Protein 6LQN (pdb70)

B-factor: mean 24.95, std 13.83, range [8.86, 91.84]

Structure (mmCIF, N/CA/C/O backbone):
data_6LQN
#
_entry.id   6LQN
#
_cell.length_a   73.320
_cell.length_b   61.570
_cell.length_c   58.110
_cell.angle_alpha   90.000
_cell.angle_beta   90.000
_cell.angle_gamma   90.000
#
_symmetry.space_group_name_H-M   'P 21 21 2'
#
loop_
_entity.id
_entity.type
_entity.pdbx_description
1 polymer 'Cytoplasmic envelopment protein 1'
2 non-polymer 'SULFATE ION'
3 non-polymer 'NITRATE ION'
4 water water
#
loop_
_atom_site.group_PDB
_atom_site.id
_atom_site.type_symbol
_atom_site.label_atom_id
_atom_site.label_alt_id
_atom_site.label_comp_id
_atom_site.label_asym_id
_atom_site.label_entity_id
_atom_site.label_seq_id
_atom_site.pdbx_PDB_ins_code
_atom_site.Cartn_x
_atom_site.Cartn_y
_atom_site.Cartn_z
_atom_site.occupancy
_atom_site.B_iso_or_equiv
_atom_site.auth_seq_id
_atom_site.auth_comp_id
_atom_site.auth_asym_id
_atom_site.auth_atom_id
_atom_site.pdbx_PDB_model_num
ATOM 1 N N . GLY A 1 1 ? 26.31700 32.72000 1.91800 1.000 59.54707 10 GLY A N 1
ATOM 2 C CA . GLY A 1 1 ? 27.29400 33.59800 2.53400 1.000 52.48329 10 GLY A CA 1
ATOM 3 C C . GLY A 1 1 ? 26.68000 34.84900 3.12800 1.000 45.35759 10 GLY A C 1
ATOM 4 O O . GLY A 1 1 ? 25.47600 35.07700 2.99300 1.000 48.18509 10 GLY A O 1
ATOM 5 N N . PRO A 1 2 ? 27.49800 35.66700 3.79300 1.000 34.94086 11 PRO A N 1
ATOM 6 C CA . PRO A 1 2 ? 26.99400 36.90300 4.40100 1.000 34.98742 11 PRO A CA 1
ATOM 7 C C . PRO A 1 2 ? 26.84000 38.07000 3.43800 1.000 29.58256 11 PRO A C 1
ATOM 8 O O . PRO A 1 2 ? 26.54600 39.17800 3.89400 1.000 33.06536 11 PRO A O 1
ATOM 12 N N . HIS A 1 3 ? 27.05700 37.85600 2.13600 1.000 25.47587 12 HIS A N 1
ATOM 13 C CA . HIS A 1 3 ? 26.83200 38.87100 1.10400 1.000 24.98327 12 HIS A CA 1
ATOM 14 C C . HIS A 1 3 ? 27.73000 40.09200 1.31600 1.000 31.76001 12 HIS A C 1
ATOM 15 O O . HIS A 1 3 ? 27.26600 41.22800 1.44000 1.000 31.61420 12 HIS A O 1
ATOM 38 N N . GLY A 1 5 ? 30.37100 40.94400 -0.79100 1.000 28.25143 14 GLY A N 1
ATOM 39 C CA . GLY A 1 5 ? 31.10300 41.24300 -2.00400 1.000 28.99586 14 GLY A CA 1
ATOM 40 C C . GLY A 1 5 ? 31.97200 40.13200 -2.55400 1.000 32.00434 14 GLY A C 1
ATOM 41 O O . GLY A 1 5 ? 32.74100 40.38200 -3.49400 1.000 31.46632 14 GLY A O 1
ATOM 42 N N . GLY A 1 6 ? 31.90000 38.92600 -1.99200 1.000 31.60868 15 GLY A N 1
ATOM 43 C CA . GLY A 1 6 ? 32.47600 37.74000 -2.60300 1.000 38.85192 15 GLY A CA 1
ATOM 44 C C . GLY A 1 6 ? 33.56100 37.05900 -1.79700 1.000 44.35203 15 GLY A C 1
ATOM 45 O O . GLY A 1 6 ? 33.82200 35.86700 -2.01800 1.000 50.18102 15 GLY A O 1
ATOM 46 N N . SER A 1 7 ? 34.20300 37.76700 -0.86500 1.000 34.97016 16 SER A N 1
ATOM 47 C CA . SER A 1 7 ? 35.33900 37.20700 -0.14300 1.000 37.52602 16 SER A CA 1
ATOM 48 C C . SER A 1 7 ? 34.94000 36.18000 0.90700 1.000 38.05574 16 SER A C 1
ATOM 49 O O . SER A 1 7 ? 35.80400 35.43500 1.37900 1.000 36.64729 16 SER A O 1
ATOM 65 N N . GLN A 1 9 ? 32.19700 33.88300 0.63500 1.000 32.72098 18 GLN A N 1
ATOM 66 C CA . GLN A 1 9 ? 31.11300 33.07600 0.08400 1.000 39.62060 18 GLN A CA 1
ATOM 67 C C . GLN A 1 9 ? 31.01400 31.69100 0.72900 1.000 39.08814 18 GLN A C 1
ATOM 68 O O . GLN A 1 9 ? 29.91400 31.12800 0.78300 1.000 37.61879 18 GLN A O 1
ATOM 74 N N . LYS A 1 10 ? 32.11700 31.11700 1.23700 1.000 41.02588 19 LYS A N 1
ATOM 75 C CA . LYS A 1 10 ? 31.93800 29.83100 1.91500 1.000 42.12490 19 LYS A CA 1
ATOM 76 C C . LYS A 1 10 ? 31.53700 29.96100 3.37800 1.000 38.35740 19 LYS A C 1
ATOM 77 O O . LYS A 1 10 ? 31.35500 28.93000 4.03400 1.000 39.83879 19 LYS A O 1
ATOM 83 N N . VAL A 1 11 ? 31.44300 31.16200 3.93500 1.000 30.22520 20 VAL A N 1
ATOM 84 C CA . VAL A 1 11 ? 31.02600 31.27600 5.33000 1.000 27.85062 20 VAL A CA 1
ATOM 85 C C . VAL A 1 11 ? 29.50500 31.27600 5.38500 1.000 28.52643 20 VAL A C 1
ATOM 86 O O . VAL A 1 11 ? 28.85300 32.16400 4.82800 1.000 28.55460 20 VAL A O 1
ATOM 90 N N . SER A 1 12 ? 28.93400 30.28500 6.06100 1.000 30.62875 21 SER A N 1
ATOM 91 C CA . SER A 1 12 ? 27.48900 30.10600 6.07600 1.000 27.80611 21 SER A CA 1
ATOM 92 C C . SER A 1 12 ? 26.89300 30.64000 7.37200 1.000 27.73878 21 SER A C 1
ATOM 93 O O . SER A 1 12 ? 27.33500 30.27000 8.47000 1.000 24.91735 21 SER A O 1
ATOM 96 N N . LEU A 1 13 ? 25.90000 31.52400 7.22700 1.000 24.07480 22 LEU A N 1
ATOM 97 C CA . LEU A 1 13 ? 25.07500 32.02200 8.32100 1.000 25.53994 22 LEU A CA 1
ATOM 98 C C . LEU A 1 13 ? 23.66900 31.43200 8.27500 1.000 21.96246 22 LEU A C 1
ATOM 99 O O . LEU A 1 13 ? 22.73500 32.00700 8.84900 1.000 25.23399 22 LEU A O 1
ATOM 104 N N . ARG A 1 14 ? 23.49900 30.31200 7.57700 1.000 23.29196 23 ARG A N 1
ATOM 105 C CA . ARG A 1 14 ? 22.19100 29.68000 7.47800 1.000 23.52840 23 ARG A CA 1
ATOM 106 C C . ARG A 1 14 ? 21.72100 29.23800 8.85700 1.000 19.36347 23 ARG A C 1
ATOM 107 O O . ARG A 1 14 ? 22.51000 28.73400 9.66000 1.000 20.39586 23 ARG A O 1
ATOM 115 N N . VAL A 1 15 ? 20.42100 29.41100 9.12500 1.000 17.86386 24 VAL A N 1
ATOM 116 C CA . VAL A 1 15 ? 19.82600 29.05900 10.41300 1.000 18.16974 24 VAL A CA 1
ATOM 117 C C . VAL A 1 15 ? 19.12100 27.71600 10.29800 1.000 16.70057 24 VAL A C 1
ATOM 118 O O . VAL A 1 15 ? 18.27100 27.52400 9.41800 1.000 20.52597 24 VAL A O 1
ATOM 122 N N . THR A 1 16 ? 19.44300 26.80600 11.21700 1.000 12.70427 25 THR A N 1
ATOM 123 C CA . THR A 1 16 ? 18.89900 25.45400 11.26100 1.000 15.42553 25 THR A CA 1
ATOM 124 C C . THR A 1 16 ? 18.34700 25.16800 12.65300 1.000 15.62608 25 THR A C 1
ATOM 125 O O . THR A 1 16 ? 18.99100 25.49800 13.65300 1.000 14.61582 25 THR A O 1
ATOM 129 N N . PRO A 1 17 ? 17.16800 24.56200 12.75700 1.000 14.03168 26 PRO A N 1
ATOM 130 C CA . PRO A 1 17 ? 16.69300 24.11500 14.07400 1.000 15.37186 26 PRO A CA 1
ATOM 131 C C . PRO A 1 17 ? 17.51100 22.92500 14.54800 1.000 13.76622 26 PRO A C 1
ATOM 132 O O . PRO A 1 17 ? 17.79700 22.00500 13.77700 1.000 17.96833 26 PRO A O 1
ATOM 136 N N . ARG A 1 18 ? 17.89700 22.94400 15.82300 1.000 11.52889 27 ARG A N 1
ATOM 137 C CA . ARG A 1 18 ? 18.76100 21.89700 16.35800 1.000 10.91787 27 ARG A CA 1
ATOM 138 C C . ARG A 1 18 ? 18.29600 21.45900 17.74300 1.000 12.70709 27 ARG A C 1
ATOM 139 O O . ARG A 1 18 ? 17.57600 22.18300 18.44100 1.000 12.38640 27 ARG A O 1
ATOM 147 N N . LEU A 1 19 ? 18.75200 20.26400 18.13300 1.000 12.48114 28 LEU A N 1
ATOM 148 C CA . LEU A 1 19 ? 18.59700 19.72500 19.49100 1.000 13.15869 28 LEU A CA 1
ATOM 149 C C . LEU A 1 19 ? 17.11900 19.56500 19.83900 1.000 17.28196 28 LEU A C 1
ATOM 150 O O . LEU A 1 19 ? 16.66000 19.97200 20.90700 1.000 16.05829 28 LEU A O 1
ATOM 155 N N . VAL A 1 20 ? 16.37200 18.96600 18.91500 1.000 11.06328 29 VAL A N 1
ATOM 156 C CA . VAL A 1 20 ? 14.91700 18.91500 19.01300 1.000 10.37158 29 VAL A CA 1
ATOM 157 C C . VAL A 1 20 ? 14.50300 17.72500 19.86400 1.000 8.86360 29 VAL A C 1
ATOM 158 O O . VAL A 1 20 ? 14.85000 16.58100 19.55900 1.000 11.89913 29 VAL A O 1
ATOM 162 N N . LEU A 1 21 ? 13.73900 17.99800 20.92200 1.000 11.29590 30 LEU A N 1
ATOM 163 C CA . LEU A 1 21 ? 13.27600 16.97900 21.85400 1.000 10.96183 30 LEU A CA 1
ATOM 164 C C . LEU A 1 21 ? 11.82600 17.27100 22.22400 1.000 9.79134 30 LEU A C 1
ATOM 165 O O . LEU A 1 21 ? 11.40400 18.43200 22.24300 1.000 11.90693 30 LEU A O 1
ATOM 170 N N . GLU A 1 22 ? 11.08100 16.21600 22.55500 1.000 11.87477 31 GLU A N 1
ATOM 171 C CA . GLU A 1 22 ? 9.72700 16.36900 23.09500 1.000 9.52226 31 GLU A CA 1
ATOM 172 C C . GLU A 1 22 ? 9.79400 16.62800 24.59400 1.000 12.93807 31 GLU A C 1
ATOM 173 O O . GLU A 1 22 ? 10.57700 15.99700 25.30200 1.000 13.14162 31 GLU A O 1
ATOM 179 N N . VAL A 1 23 ? 8.96000 17.53800 25.08700 1.000 10.32876 32 VAL A N 1
ATOM 180 C CA . VAL A 1 23 ? 8.95300 17.88800 26.50500 1.000 9.57436 32 VAL A CA 1
ATOM 181 C C . VAL A 1 23 ? 7.61000 17.49000 27.10300 1.000 12.55992 32 VAL A C 1
ATOM 182 O O . VAL A 1 23 ? 6.55600 17.86800 26.57700 1.000 13.02358 32 VAL A O 1
ATOM 186 N N . ASN A 1 24 ? 7.65100 16.73700 28.20300 1.000 11.72478 33 ASN A N 1
ATOM 187 C CA . ASN A 1 24 ? 6.44800 16.33300 28.91800 1.000 12.23908 33 ASN A CA 1
ATOM 188 C C . ASN A 1 24 ? 6.59700 16.64700 30.39800 1.000 17.85646 33 ASN A C 1
ATOM 189 O O . ASN A 1 24 ? 7.68800 16.53300 30.96100 1.000 17.86226 33 ASN A O 1
ATOM 194 N N . ARG A 1 25 ? 5.49000 17.01700 31.03900 1.000 12.97252 34 ARG A N 1
ATOM 195 C CA . ARG A 1 25 ? 5.53500 17.31000 32.46500 1.000 12.66540 34 ARG A CA 1
ATOM 196 C C . ARG A 1 25 ? 4.32700 16.71900 33.16500 1.000 13.64169 34 ARG A C 1
ATOM 197 O O . ARG A 1 25 ? 3.21500 16.72100 32.63100 1.000 15.56500 34 ARG A O 1
ATOM 205 N N . HIS A 1 26 ? 4.55800 16.25200 34.38000 1.000 16.13605 35 HIS A N 1
ATOM 206 C CA . HIS A 1 26 ? 3.45400 15.95700 35.27900 1.000 15.01470 35 HIS A CA 1
ATOM 207 C C . HIS A 1 26 ? 3.99500 16.01800 36.69400 1.000 15.63870 35 HIS A C 1
ATOM 208 O O . HIS A 1 26 ? 5.19100 15.84300 36.91700 1.000 18.34609 35 HIS A O 1
ATOM 215 N N . ASN A 1 27 ? 3.10300 16.25800 37.65500 1.000 14.88660 36 ASN A N 1
ATOM 216 C CA . ASN A 1 27 ? 3.52700 16.46200 39.05100 1.000 15.80950 36 ASN A CA 1
ATOM 217 C C . ASN A 1 27 ? 4.64800 17.50100 39.03800 1.000 19.47494 36 ASN A C 1
ATOM 218 O O . ASN A 1 27 ? 4.48700 18.56800 38.42900 1.000 20.63941 36 ASN A O 1
ATOM 223 N N . ALA A 1 28 ? 5.79000 17.23000 39.66000 1.000 15.30654 37 ALA A N 1
ATOM 224 C CA . ALA A 1 28 ? 6.92700 18.13600 39.66700 1.000 16.51966 37 ALA A CA 1
ATOM 225 C C . ALA A 1 28 ? 8.07200 17.61700 38.80100 1.000 17.61106 37 ALA A C 1
ATOM 226 O O . ALA A 1 28 ? 9.22800 17.98700 39.00000 1.000 19.09963 37 ALA A O 1
ATOM 228 N N . ILE A 1 29 ? 7.76600 16.77500 37.81700 1.000 15.08328 38 ILE A N 1
ATOM 229 C CA A ILE A 1 29 ? 8.75600 16.13000 36.95800 0.620 14.42976 38 ILE A CA 1
ATOM 230 C CA B ILE A 1 29 ? 8.82100 16.22100 36.98900 0.380 15.12635 38 ILE A CA 1
ATOM 231 C C . ILE A 1 29 ? 8.62100 16.68900 35.55500 1.000 15.66094 38 ILE A C 1
ATOM 232 O O . ILE A 1 29 ? 7.50300 16.92400 35.08300 1.000 15.77300 38 ILE A O 1
ATOM 241 N N . CYS A 1 30 ? 9.74900 16.89700 34.89200 1.000 13.54267 39 CYS A N 1
ATOM 242 C CA . CYS A 1 30 ? 9.79200 17.34800 33.51600 1.000 12.32062 39 CYS A CA 1
ATOM 243 C C . CYS A 1 30 ? 10.81300 16.48500 32.80500 1.000 16.27731 39 CYS A C 1
ATOM 244 O O . CYS A 1 30 ? 11.91900 16.28400 33.31700 1.000 15.71209 39 CYS A O 1
ATOM 247 N N . VAL A 1 31 ? 10.46100 15.96000 31.63700 1.000 13.34850 40 VAL A N 1
ATOM 248 C CA A VAL A 1 31 ? 11.35400 15.07300 30.90300 0.570 14.84725 40 VAL A CA 1
ATOM 249 C CA B VAL A 1 31 ? 11.36300 15.08400 30.90600 0.430 15.00468 40 VAL A CA 1
ATOM 250 C C . VAL A 1 31 ? 11.42900 15.54000 29.45700 1.000 13.86073 40 VAL A C 1
ATOM 251 O O . VAL A 1 31 ? 10.40000 15.85500 28.84700 1.000 14.30972 40 VAL A O 1
ATOM 258 N N . ALA A 1 32 ? 12.64500 15.61200 28.92100 1.000 12.28611 41 ALA A N 1
ATOM 259 C CA . ALA A 1 32 ? 12.87700 15.90400 27.51300 1.000 12.78846 41 ALA A CA 1
ATOM 260 C C . ALA A 1 32 ? 13.40100 14.63100 26.86400 1.000 14.58538 41 ALA A C 1
ATOM 261 O O . ALA A 1 32 ? 14.37300 14.04600 27.35000 1.000 14.72494 41 ALA A O 1
ATOM 263 N N . THR A 1 33 ? 12.74800 14.19300 25.78400 1.000 11.63764 42 THR A N 1
ATOM 264 C CA . THR A 1 33 ? 13.03400 12.89200 25.19000 1.000 12.29293 42 THR A CA 1
ATOM 265 C C . THR A 1 33 ? 13.10500 13.00900 23.67900 1.000 13.29704 42 THR A C 1
ATOM 266 O O . THR A 1 33 ? 12.34300 13.75000 23.06200 1.000 13.77154 42 THR A O 1
ATOM 270 N N . ASN A 1 34 ? 13.98400 12.21600 23.07800 1.000 12.64439 43 ASN A N 1
ATOM 271 C CA . ASN A 1 34 ? 13.95700 12.11300 21.62800 1.000 12.45428 43 ASN A CA 1
ATOM 272 C C . ASN A 1 34 ? 12.70600 11.37000 21.17200 1.000 13.39939 43 ASN A C 1
ATOM 273 O O . ASN A 1 34 ? 12.14100 10.54900 21.90000 1.000 16.11636 43 ASN A O 1
ATOM 278 N N . VAL A 1 35 ? 12.28900 11.65600 19.94600 1.000 11.83475 44 VAL A N 1
ATOM 279 C CA . VAL A 1 35 ? 11.18100 10.90700 19.33200 1.000 14.04531 44 VAL A CA 1
ATOM 280 C C . VAL A 1 35 ? 11.66100 9.49900 18.99000 1.000 17.94814 44 VAL A C 1
ATOM 281 O O . VAL A 1 35 ? 12.80800 9.34300 18.53700 1.000 19.06528 44 VAL A O 1
ATOM 285 N N . PRO A 1 36 ? 10.83600 8.46100 19.19300 1.000 19.89042 45 PRO A N 1
ATOM 286 C CA . PRO A 1 36 ? 11.25400 7.07400 18.91800 1.000 22.49941 45 PRO A CA 1
ATOM 287 C C . PRO A 1 36 ? 11.57100 6.82200 17.45000 1.000 23.32352 45 PRO A C 1
ATOM 288 O O . PRO A 1 36 ? 11.26500 7.61500 16.55900 1.000 19.83969 45 PRO A O 1
ATOM 292 N N . GLU A 1 37 ? 12.18600 5.66500 17.20200 1.000 18.39937 46 GLU A N 1
ATOM 293 C CA . GLU A 1 37 ? 12.58400 5.25300 15.85100 1.000 21.69437 46 GLU A CA 1
ATOM 294 C C . GLU A 1 37 ? 11.40600 4.61000 15.13100 1.000 22.87632 46 GLU A C 1
ATOM 295 O O . GLU A 1 37 ? 11.23100 3.39100 15.15500 1.000 24.77804 46 GLU A O 1
ATOM 301 N N . PHE A 1 38 ? 10.61300 5.43100 14.44100 1.000 19.11025 47 PHE A N 1
ATOM 302 C CA . PHE A 1 38 ? 9.45200 4.94100 13.69700 1.000 19.37709 47 PHE A CA 1
ATOM 303 C C . PHE A 1 38 ? 9.85500 4.49800 12.28900 1.000 21.71808 47 PHE A C 1
ATOM 304 O O . PHE A 1 38 ? 9.41100 5.03300 11.28000 1.000 21.00901 47 PHE A O 1
ATOM 312 N N . TYR A 1 39 ? 10.72300 3.49500 12.23900 1.000 20.35624 48 TYR A N 1
ATOM 313 C CA . TYR A 1 39 ? 11.15300 2.92700 10.96900 1.000 24.33896 48 TYR A CA 1
ATOM 314 C C . TYR A 1 39 ? 11.74400 1.55400 11.23900 1.000 28.61065 48 TYR A C 1
ATOM 315 O O . TYR A 1 39 ? 12.14500 1.24600 12.36300 1.000 29.55466 48 TYR A O 1
ATOM 324 N N . ASN A 1 40 ? 11.78200 0.72700 10.19600 1.000 32.27900 49 ASN A N 1
ATOM 325 C CA . ASN A 1 40 ? 12.26300 -0.63700 10.32200 1.000 37.02807 49 ASN A CA 1
ATOM 326 C C . ASN A 1 40 ? 13.74400 -0.70800 9.95400 1.000 38.64944 49 ASN A C 1
ATOM 327 O O . ASN A 1 40 ? 14.40700 0.31400 9.75300 1.000 37.03560 49 ASN A O 1
ATOM 332 N N . ALA A 1 41 ? 14.26700 -1.93300 9.84600 1.000 40.12208 50 ALA A N 1
ATOM 333 C CA . ALA A 1 41 ? 15.69300 -2.11000 9.58100 1.000 44.32688 50 ALA A CA 1
ATOM 334 C C . ALA A 1 41 ? 16.09300 -1.55000 8.22000 1.000 45.23705 50 ALA A C 1
ATOM 335 O O . ALA A 1 41 ? 17.20500 -1.03300 8.06500 1.000 43.53763 50 ALA A O 1
ATOM 337 N N . ARG A 1 42 ? 15.20600 -1.63600 7.22800 1.000 43.59916 51 ARG A N 1
ATOM 338 C CA . ARG A 1 42 ? 15.49600 -1.12400 5.89500 1.000 47.83003 51 ARG A CA 1
ATOM 339 C C . ARG A 1 42 ? 15.37900 0.39000 5.79600 1.000 44.25387 51 ARG A C 1
ATOM 340 O O . ARG A 1 42 ? 15.70900 0.95600 4.74800 1.000 48.80646 51 ARG A O 1
ATOM 348 N N . GLY A 1 43 ? 14.91500 1.06100 6.84200 1.000 36.37779 52 GLY A N 1
ATOM 349 C CA . GLY A 1 43 ? 14.69100 2.48200 6.73700 1.000 36.03445 52 GLY A CA 1
ATOM 350 C C . GLY A 1 43 ? 13.34700 2.86900 6.17200 1.000 33.19686 52 GLY A C 1
ATOM 351 O O . GLY A 1 43 ? 13.11700 4.06000 5.92900 1.000 38.98445 52 GLY A O 1
ATOM 352 N N . ASP A 1 44 ? 12.45300 1.90800 5.94900 1.000 29.78359 53 ASP A N 1
ATOM 353 C CA . ASP A 1 44 ? 11.08300 2.24700 5.59900 1.000 27.32890 53 ASP A CA 1
ATOM 354 C C . ASP A 1 44 ? 10.42500 2.96100 6.77300 1.000 26.74220 53 ASP A C 1
ATOM 355 O O . ASP A 1 44 ? 10.41700 2.44900 7.89500 1.000 24.71890 53 ASP A O 1
ATOM 360 N N . LEU A 1 45 ? 9.86100 4.13300 6.50500 1.000 24.63894 54 LEU A N 1
ATOM 361 C CA . LEU A 1 45 ? 9.27600 4.96900 7.54200 1.000 24.66573 54 LEU A CA 1
ATOM 362 C C . LEU A 1 45 ? 7.88600 4.46600 7.92500 1.000 21.54787 54 LEU A C 1
ATOM 363 O O . LEU A 1 45 ? 7.04000 4.23800 7.05900 1.000 21.91078 54 LEU A O 1
ATOM 368 N N . ASN A 1 46 ? 7.64400 4.31100 9.22000 1.000 19.47258 55 ASN A N 1
ATOM 369 C CA . ASN A 1 46 ? 6.32900 3.84500 9.71600 1.000 20.86593 55 ASN A CA 1
ATOM 370 C C . ASN A 1 46 ? 5.45500 5.07400 9.91700 1.000 20.88045 55 ASN A C 1
ATOM 371 O O . ASN A 1 46 ? 5.30500 5.49400 11.02300 1.000 18.28106 55 ASN A O 1
ATOM 376 N N . ILE A 1 47 ? 4.87900 5.57100 8.83400 1.000 22.77865 56 ILE A N 1
ATOM 377 C CA . ILE A 1 47 ? 4.04600 6.79900 8.86600 1.000 24.54031 56 ILE A CA 1
ATOM 378 C C . ILE A 1 47 ? 2.83200 6.60600 9.76900 1.000 21.16385 56 ILE A C 1
ATOM 379 O O . ILE A 1 47 ? 2.44900 7.53400 10.43900 1.000 20.71017 56 ILE A O 1
ATOM 384 N N . ARG A 1 48 ? 2.24500 5.42000 9.75500 1.000 21.72598 57 ARG A N 1
ATOM 385 C CA . ARG A 1 48 ? 1.06000 5.19800 10.60600 1.000 20.00026 57 ARG A CA 1
ATOM 386 C C . ARG A 1 48 ? 1.41200 5.39300 12.08200 1.000 21.06162 57 ARG A C 1
ATOM 387 O O . ARG A 1 48 ? 0.68800 6.07000 12.73400 1.000 20.96622 57 ARG A O 1
ATOM 395 N N . ASP A 1 49 ? 2.46900 4.75200 12.55800 1.000 19.69257 58 ASP A N 1
ATOM 396 C CA . ASP A 1 49 ? 2.78500 4.89300 13.97700 1.000 18.37807 58 ASP A CA 1
ATOM 397 C C . ASP A 1 49 ? 3.33000 6.28200 14.30400 1.000 19.05113 58 ASP A C 1
ATOM 398 O O . ASP A 1 49 ? 3.07100 6.80700 15.39100 1.000 18.72639 58 ASP A O 1
ATOM 403 N N . LEU A 1 50 ? 4.10600 6.88400 13.39600 1.000 16.79530 59 LEU A N 1
ATOM 404 C CA . LEU A 1 50 ? 4.55300 8.26100 13.60500 1.000 16.82197 59 LEU A CA 1
ATOM 405 C C . LEU A 1 50 ? 3.36200 9.20900 13.73800 1.000 14.46171 59 LEU A C 1
ATOM 406 O O . LEU A 1 50 ? 3.31600 10.04900 14.64100 1.000 14.49628 59 LEU A O 1
ATOM 411 N N . ARG A 1 51 ? 2.40700 9.11200 12.81400 1.000 15.54097 60 ARG A N 1
ATOM 412 C CA . ARG A 1 51 ? 1.25500 10.00500 12.85700 1.000 18.12621 60 ARG A CA 1
ATOM 413 C C . ARG A 1 51 ? 0.45800 9.79900 14.13500 1.000 18.74814 60 ARG A C 1
ATOM 414 O O . ARG A 1 51 ? 0.02400 10.76400 14.77100 1.000 19.10615 60 ARG A O 1
ATOM 422 N N . ALA A 1 52 ? 0.25200 8.54100 14.52100 1.000 18.58078 61 ALA A N 1
ATOM 423 C CA . ALA A 1 52 ? -0.47800 8.25700 15.75000 1.000 19.87003 61 ALA A CA 1
ATOM 424 C C . ALA A 1 52 ? 0.23200 8.85500 16.95800 1.000 18.59842 61 ALA A C 1
ATOM 425 O O . ALA A 1 52 ? -0.41100 9.42300 17.84800 1.000 18.56970 61 ALA A O 1
ATOM 427 N N . HIS A 1 53 ? 1.56200 8.76200 16.98600 1.000 14.64007 62 HIS A N 1
ATOM 428 C CA . HIS A 1 53 ? 2.34600 9.32400 18.07800 1.000 15.42228 62 HIS A CA 1
ATOM 429 C C . HIS A 1 53 ? 2.13300 10.82600 18.18700 1.000 15.24117 62 HIS A C 1
ATOM 430 O O . HIS A 1 53 ? 1.88500 11.34900 19.27800 1.000 15.81252 62 HIS A O 1
ATOM 437 N N . VAL A 1 54 ? 2.19400 11.53400 17.05600 1.000 15.67951 63 VAL A N 1
ATOM 438 C CA A VAL A 1 54 ? 2.05800 12.99000 17.06500 0.660 17.51763 63 VAL A CA 1
ATOM 439 C CA B VAL A 1 54 ? 2.07400 12.98400 17.10800 0.340 17.10212 63 VAL A CA 1
ATOM 440 C C . VAL A 1 54 ? 0.64700 13.40200 17.46900 1.000 17.41192 63 VAL A C 1
ATOM 441 O O . VAL A 1 54 ? 0.45300 14.36200 18.22800 1.000 18.99042 63 VAL A O 1
ATOM 448 N N . LYS A 1 55 ? -0.36700 12.69000 16.96200 1.000 18.05822 64 LYS A N 1
ATOM 449 C CA . LYS A 1 55 ? -1.74000 13.00200 17.35800 1.000 17.12664 64 LYS A CA 1
ATOM 450 C C . LYS A 1 55 ? -1.94300 12.76700 18.85100 1.000 18.33672 64 LYS A C 1
ATOM 451 O O . LYS A 1 55 ? -2.63000 13.54700 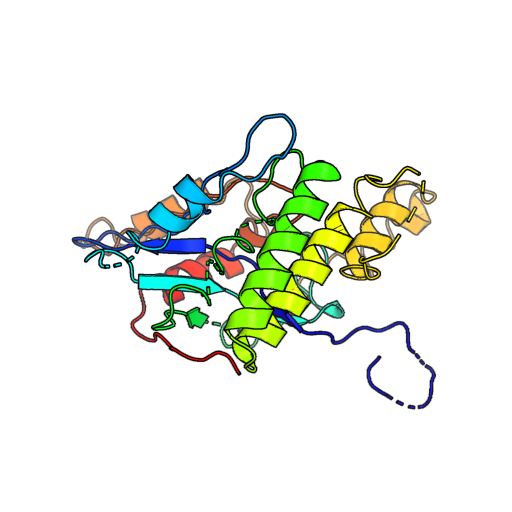19.52000 1.000 20.69278 64 LYS A O 1
ATOM 457 N N . ALA A 1 56 ? -1.33100 11.71400 19.39800 1.000 16.58921 65 ALA A N 1
ATOM 458 C CA . ALA A 1 56 ? -1.40400 11.49100 20.84000 1.000 17.36885 65 ALA A CA 1
ATOM 459 C C . ALA A 1 56 ? -0.74300 12.62400 21.60900 1.000 18.78568 65 ALA A C 1
ATOM 460 O O . ALA A 1 56 ? -1.25500 13.05300 22.65200 1.000 17.48114 65 ALA A O 1
ATOM 462 N N . ARG A 1 57 ? 0.40200 13.12500 21.11600 1.000 15.81950 66 ARG A N 1
ATOM 463 C CA . ARG A 1 57 ? 1.05700 14.23300 21.80100 1.000 18.66441 66 ARG A CA 1
ATOM 464 C C . ARG A 1 57 ? 0.17900 15.47500 21.81400 1.000 19.38546 66 ARG A C 1
ATOM 465 O O . ARG A 1 57 ? 0.07400 16.15100 22.84300 1.000 18.96310 66 ARG A O 1
ATOM 486 N N . ILE A 1 59 ? -2.96700 15.92500 21.90400 1.000 14.40156 68 ILE A N 1
ATOM 487 C CA . ILE A 1 59 ? -4.12000 15.91600 22.80200 1.000 13.80807 68 ILE A CA 1
ATOM 488 C C . ILE A 1 59 ? -3.73600 15.57200 24.23800 1.000 13.90221 68 ILE A C 1
ATOM 489 O O . ILE A 1 59 ? -4.57500 15.72300 25.13900 1.000 16.81327 68 ILE A O 1
ATOM 494 N N . SER A 1 60 ? -2.49800 15.15700 24.48400 1.000 15.05532 69 SER A N 1
ATOM 495 C CA A SER A 1 60 ? -2.06400 14.69900 25.80100 0.610 17.37165 69 SER A CA 1
ATOM 496 C CA B SER A 1 60 ? -2.16600 14.68500 25.81800 0.390 17.03311 69 SER A CA 1
ATOM 497 C C . SER A 1 60 ? -2.03300 15.83700 26.81300 1.000 17.21177 69 SER A C 1
ATOM 498 O O . SER A 1 60 ? -1.62100 16.95700 26.48800 1.000 16.89767 69 SER A O 1
ATOM 503 N N . SER A 1 61 ? -2.39900 15.53500 28.05400 1.000 13.48073 70 SER A N 1
ATOM 504 C CA . SER A 1 61 ? -2.31900 16.51900 29.12200 1.000 13.54017 70 SER A CA 1
ATOM 505 C C . SER A 1 61 ? -0.88600 16.81500 29.54100 1.000 16.37921 70 SER A C 1
ATOM 506 O O . SER A 1 61 ? -0.64800 17.85800 30.15000 1.000 22.19469 70 SER A O 1
ATOM 509 N N . GLN A 1 62 ? 0.06500 15.92700 29.23100 1.000 13.65813 71 GLN A N 1
ATOM 510 C CA . GLN A 1 62 ? 1.45000 16.07800 29.67600 1.000 15.34294 71 GLN A CA 1
ATOM 511 C C . GLN A 1 62 ? 2.32200 16.85800 28.71100 1.000 13.71916 71 GLN A C 1
ATOM 512 O O . GLN A 1 62 ? 3.36000 17.38200 29.12800 1.000 13.49348 71 GLN A O 1
ATOM 518 N N . PHE A 1 63 ? 1.94500 16.92300 27.43400 1.000 13.61272 72 PHE A N 1
ATOM 519 C CA . PHE A 1 63 ? 2.84300 17.42000 26.40200 1.000 11.78987 72 PHE A CA 1
ATOM 520 C C . PHE A 1 63 ? 2.95700 18.93900 26.45000 1.000 14.06671 72 PHE A C 1
ATOM 521 O O . PHE A 1 63 ? 1.94800 19.64700 26.50300 1.000 16.26644 72 PHE A O 1
ATOM 529 N N . CYS A 1 64 ? 4.20400 19.43400 26.42000 1.000 12.44433 73 CYS A N 1
ATOM 530 C CA . CYS A 1 64 ? 4.51300 20.84900 26.54500 1.000 14.30070 73 CYS A CA 1
ATOM 531 C C . CYS A 1 64 ? 5.02000 21.47300 25.26000 1.000 16.47569 73 CYS A C 1
ATOM 532 O O . CYS A 1 64 ? 5.07600 22.70700 25.17600 1.000 18.02691 73 CYS A O 1
ATOM 535 N N . GLY A 1 65 ? 5.40300 20.67200 24.28200 1.000 14.95250 74 GLY A N 1
ATOM 536 C CA . GLY A 1 65 ? 5.93400 21.17400 23.03500 1.000 16.97925 74 GLY A CA 1
ATOM 537 C C . GLY A 1 65 ? 7.26300 20.54000 22.72800 1.000 14.59953 74 GLY A C 1
ATOM 538 O O . GLY A 1 65 ? 7.72000 19.62600 23.41700 1.000 13.52064 74 GLY A O 1
ATOM 539 N N . TYR A 1 66 ? 7.87900 21.01800 21.65900 1.000 12.64239 75 TYR A N 1
ATOM 540 C CA . TYR A 1 66 ? 9.22700 20.58500 21.25300 1.000 9.10125 75 TYR A CA 1
ATOM 541 C C . TYR A 1 66 ? 10.21500 21.66400 21.67800 1.000 13.11070 75 TYR A C 1
ATOM 542 O O . TYR A 1 66 ? 9.97700 22.79800 21.42500 1.000 14.64360 75 TYR A O 1
ATO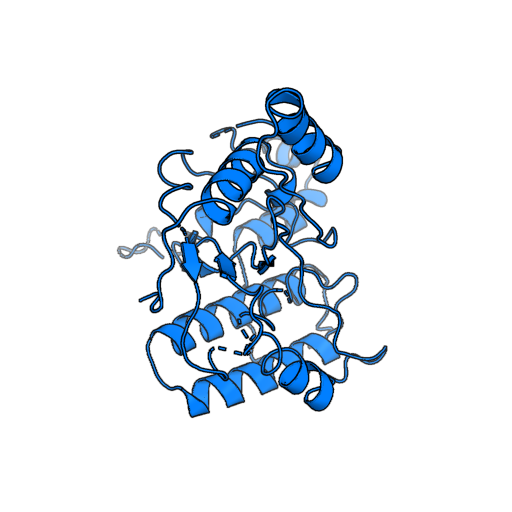M 551 N N . VAL A 1 67 ? 11.26400 21.27000 22.36800 1.000 10.54965 76 VAL A N 1
ATOM 552 C CA . VAL A 1 67 ? 12.30900 22.26000 22.70400 1.000 14.76683 76 VAL A CA 1
ATOM 553 C C . VAL A 1 67 ? 13.26200 22.24600 21.50500 1.000 17.84203 76 VAL A C 1
ATOM 554 O O . VAL A 1 67 ? 13.49300 21.20800 20.96100 1.000 14.50556 76 VAL A O 1
ATOM 558 N N . LEU A 1 68 ? 13.66000 23.41500 21.03200 1.000 14.49476 77 LEU A N 1
ATOM 559 C CA . LEU A 1 68 ? 14.62300 23.45500 19.91000 1.000 16.38382 77 LEU A CA 1
ATOM 560 C C . LEU A 1 68 ? 15.44800 24.74000 19.98200 1.000 15.54450 77 LEU A C 1
ATOM 561 O O . LEU A 1 68 ? 15.04900 25.62200 20.65100 1.000 14.95231 77 LEU A O 1
ATOM 566 N N . VAL A 1 69 ? 16.60900 24.71500 19.33500 1.000 15.06559 78 VAL A N 1
ATOM 567 C CA A VAL A 1 69 ? 17.45800 25.90300 19.28900 0.420 15.42293 78 VAL A CA 1
ATOM 568 C CA B VAL A 1 69 ? 17.44700 25.90500 19.29400 0.580 15.13955 78 VAL A CA 1
ATOM 569 C C . VAL A 1 69 ? 17.78400 26.21600 17.84100 1.000 17.71594 78 VAL A C 1
ATOM 570 O O . VAL A 1 69 ? 18.16500 25.32200 17.08300 1.000 20.32250 78 VAL A O 1
ATOM 577 N N . SER A 1 70 ? 17.64700 27.48000 17.46100 1.000 12.48716 79 SER A N 1
ATOM 578 C CA . SER A 1 70 ? 18.04300 27.93700 16.13300 1.000 12.74202 79 SER A CA 1
ATOM 579 C C . SER A 1 70 ? 19.53400 28.27700 16.15500 1.000 14.89389 79 SER A C 1
ATOM 580 O O . SER A 1 70 ? 19.95000 29.18300 16.88100 1.000 17.37313 79 SER A O 1
ATOM 583 N N . LEU A 1 71 ? 20.33300 27.57000 15.36000 1.000 14.06893 80 LEU A N 1
ATOM 584 C CA . LEU A 1 71 ? 21.77800 27.80000 15.31800 1.000 13.61446 80 LEU A CA 1
ATOM 585 C C . LEU A 1 71 ? 22.22700 28.17600 13.91500 1.000 17.41377 80 LEU A C 1
ATOM 586 O O . LEU A 1 71 ? 21.69400 27.66500 12.92100 1.000 16.09630 80 LEU A O 1
ATOM 591 N N . LEU A 1 72 ? 23.23100 29.03800 13.86300 1.000 14.21311 81 LEU A N 1
ATOM 592 C CA . LEU A 1 72 ? 23.82700 29.37300 12.56300 1.000 16.77616 81 LEU A CA 1
ATOM 593 C C . LEU A 1 72 ? 24.82000 28.26200 12.23300 1.000 15.05282 81 LEU A C 1
ATOM 594 O O . LEU A 1 72 ? 25.44300 27.73100 13.10200 1.000 14.41755 81 LEU A O 1
ATOM 599 N N . ASP A 1 73 ? 25.03800 28.05300 10.95600 1.000 16.17003 82 ASP A N 1
ATOM 600 C CA . ASP A 1 73 ? 25.96000 26.99400 10.50300 1.000 15.19820 82 ASP A CA 1
ATOM 601 C C . ASP A 1 73 ? 27.36600 27.24800 11.07700 1.000 15.72027 82 ASP A C 1
ATOM 602 O O . ASP A 1 73 ? 27.96900 26.31500 11.56200 1.000 18.01677 82 ASP A O 1
ATOM 607 N N . SER A 1 74 ? 27.83200 28.48800 11.08300 1.000 14.82343 83 SER A N 1
ATOM 608 C CA . SER A 1 74 ? 29.18000 28.76700 11.61900 1.000 13.83214 83 SER A CA 1
ATOM 609 C C . SER A 1 74 ? 29.25700 28.60700 13.14400 1.000 13.22919 83 SER A C 1
ATOM 610 O O . SER A 1 74 ? 30.33900 28.57700 13.64000 1.000 15.74669 83 SER A O 1
ATOM 613 N N . GLU A 1 75 ? 28.12800 28.56400 13.83300 1.000 10.73149 84 GLU A N 1
ATOM 614 C CA . GLU A 1 75 ? 28.15900 28.35100 15.27500 1.000 11.77265 84 GLU A CA 1
ATOM 615 C C . GLU A 1 75 ? 28.33800 26.87800 15.63500 1.000 15.01610 84 GLU A C 1
ATOM 616 O O . GLU A 1 75 ? 28.80600 26.56500 16.73700 1.000 14.40381 84 GLU A O 1
ATOM 622 N N . ASP A 1 76 ? 28.00000 25.97300 14.72500 1.000 12.57463 85 ASP A N 1
ATOM 623 C CA . ASP A 1 76 ? 27.82900 24.55500 15.04200 1.000 12.47641 85 ASP A CA 1
ATOM 624 C C . ASP A 1 76 ? 29.09200 23.78200 14.67000 1.000 13.91425 85 ASP A C 1
ATOM 625 O O . ASP A 1 76 ? 29.26300 23.35000 13.52900 1.000 15.14276 85 ASP A O 1
ATOM 630 N N . GLN A 1 77 ? 29.97800 23.58200 15.65700 1.000 11.04803 86 GLN A N 1
ATOM 631 C CA . GLN A 1 77 ? 31.27000 22.92300 15.45400 1.000 10.26669 86 GLN A CA 1
ATOM 632 C C . GLN A 1 77 ? 31.25000 21.44400 15.84900 1.000 13.85935 86 GLN A C 1
ATOM 633 O O . GLN A 1 77 ? 32.25500 20.92500 16.33900 1.000 15.82606 86 GLN A O 1
ATOM 639 N N . VAL A 1 78 ? 30.11200 20.77300 15.62600 1.000 11.59300 87 VAL A N 1
ATOM 640 C CA A VAL A 1 78 ? 29.83100 19.35600 15.86000 0.010 12.29724 87 VAL A CA 1
ATOM 641 C CA B VAL A 1 78 ? 29.90400 19.33800 15.86800 0.990 10.73657 87 VAL A CA 1
ATOM 642 C C . VAL A 1 78 ? 29.78000 19.04400 17.35700 1.000 12.17031 87 VAL A C 1
ATOM 643 O O . VAL A 1 78 ? 28.71600 18.63600 17.83900 1.000 13.55229 87 VAL A O 1
ATOM 650 N N . ASP A 1 79 ? 30.85600 19.25900 18.12200 1.000 12.51207 88 ASP A N 1
ATOM 651 C CA . ASP A 1 79 ? 30.74700 19.02200 19.55900 1.000 13.23955 88 ASP A CA 1
ATOM 652 C C . ASP A 1 79 ? 31.09600 20.24700 20.39500 1.000 10.75312 88 ASP A C 1
ATOM 653 O O . ASP A 1 79 ? 31.13400 20.14400 21.62900 1.000 12.89674 88 ASP A O 1
ATOM 658 N N . HIS A 1 80 ? 31.32100 21.39600 19.76300 1.000 10.24480 89 HIS A N 1
ATOM 659 C CA . HIS A 1 80 ? 31.43600 22.67600 20.44900 1.000 10.72673 89 HIS A CA 1
ATOM 660 C C . HIS A 1 80 ? 30.56400 23.69600 19.74900 1.000 11.26343 89 HIS A C 1
ATOM 661 O O . HIS A 1 80 ? 30.26200 23.54700 18.56800 1.000 12.22281 89 HIS A O 1
ATOM 668 N N . LEU A 1 81 ? 30.13900 24.72300 20.49800 1.000 10.51311 90 LEU A N 1
ATOM 669 C CA . LEU A 1 81 ? 29.29000 25.78500 19.96400 1.000 9.47928 90 LEU A CA 1
ATOM 670 C C . LEU A 1 81 ? 30.00500 27.12600 20.06000 1.000 9.70902 90 LEU A C 1
ATOM 671 O O . LEU A 1 81 ? 30.42200 27.54100 21.14500 1.000 12.03408 90 LEU A O 1
ATOM 676 N N . ASN A 1 82 ? 30.13800 27.80500 18.92700 1.000 9.10004 91 ASN A N 1
ATOM 677 C CA . ASN A 1 82 ? 30.77300 29.11800 18.89200 1.000 10.31407 91 ASN A CA 1
ATOM 678 C C . ASN A 1 82 ? 29.67200 30.16800 19.03800 1.000 11.82793 91 ASN A C 1
ATOM 679 O O . ASN A 1 82 ? 29.23300 30.79800 18.07600 1.000 11.37816 91 ASN A O 1
ATOM 684 N N . ILE A 1 83 ? 29.22900 30.36500 20.28000 1.000 10.14739 92 ILE A N 1
ATOM 685 C CA . ILE A 1 83 ? 28.09700 31.24900 20.55700 1.000 11.16756 92 ILE A CA 1
ATOM 686 C C . ILE A 1 83 ? 28.16200 31.62200 22.03200 1.000 11.83553 92 ILE A C 1
ATOM 687 O O . ILE A 1 83 ? 28.53300 30.79800 22.87100 1.000 10.79689 92 ILE A O 1
ATOM 692 N N . PHE A 1 84 ? 27.82100 32.87400 22.34800 1.000 10.65393 93 PHE A N 1
ATOM 693 C CA . PHE A 1 84 ? 27.83100 33.23000 23.75900 1.000 11.99960 93 PHE A CA 1
ATOM 694 C C . PHE A 1 84 ? 26.60300 32.66800 24.46900 1.000 13.41332 93 PHE A C 1
ATOM 695 O O . PHE A 1 84 ? 25.52200 32.59600 23.88600 1.000 13.03608 93 PHE A O 1
ATOM 703 N N . PRO A 1 85 ? 26.74400 32.30200 25.74700 1.000 11.90639 94 PRO A N 1
ATOM 704 C CA . PRO A 1 85 ? 25.59800 31.75600 26.48900 1.000 11.52452 94 PRO A CA 1
ATOM 705 C C . PRO A 1 85 ? 24.34200 32.61700 26.45200 1.000 13.79481 94 PRO A C 1
ATOM 706 O O . PRO A 1 85 ? 23.23400 32.06300 26.34800 1.000 16.33429 94 PRO A O 1
ATOM 710 N N . HIS A 1 86 ? 24.46400 33.94600 26.54600 1.000 12.81180 95 HIS A N 1
ATOM 711 C CA . HIS A 1 86 ? 23.24200 34.75000 26.57100 1.000 17.83136 95 HIS A CA 1
ATOM 712 C C . HIS A 1 86 ? 22.57400 34.77800 25.20500 1.000 22.30427 95 HIS A C 1
ATOM 713 O O . HIS A 1 86 ? 21.34900 34.93500 25.12000 1.000 23.07178 95 HIS A O 1
ATOM 720 N N . VAL A 1 87 ? 23.35400 34.60200 24.13300 1.000 15.93963 96 VAL A N 1
ATOM 721 C CA . VAL A 1 87 ? 22.77900 34.48500 22.79700 1.000 14.44501 96 VAL A CA 1
ATOM 722 C C . VAL A 1 87 ? 22.10100 33.12900 22.63300 1.000 16.28094 96 VAL A C 1
ATOM 723 O O . VAL A 1 87 ? 20.97300 33.03300 22.13800 1.000 17.27713 96 VAL A O 1
ATOM 727 N N . PHE A 1 88 ? 22.78300 32.05700 23.05700 1.000 13.26807 97 PHE A N 1
ATOM 728 C CA . PHE A 1 88 ? 22.22200 30.71400 22.96500 1.000 12.73895 97 PHE A CA 1
ATOM 729 C C . PHE A 1 88 ? 20.87900 30.61900 23.68000 1.000 14.14954 97 PHE A C 1
ATOM 730 O O . PHE A 1 88 ? 19.92400 30.03700 23.15000 1.000 13.97961 97 PHE A O 1
ATOM 738 N N . SER A 1 89 ? 20.78200 31.19400 24.87700 1.000 14.08859 98 SER A N 1
ATOM 739 C CA A SER A 1 89 ? 19.52500 31.14000 25.62700 0.550 12.82189 98 SER A CA 1
ATOM 740 C CA B SER A 1 89 ? 19.52500 31.12800 25.62000 0.450 13.07589 98 SER A CA 1
ATOM 741 C C . SER A 1 89 ? 18.36700 31.74000 24.83200 1.000 15.87886 98 SER A C 1
ATOM 742 O O . SER A 1 89 ? 17.24900 31.20100 24.84100 1.000 17.97197 98 SER A O 1
ATOM 747 N N . GLU A 1 90 ? 18.60500 32.86600 24.14400 1.000 13.00685 99 GLU A N 1
ATOM 748 C CA . GLU A 1 90 ? 17.53700 33.49900 23.36100 1.000 12.95584 99 GLU A CA 1
ATOM 749 C C . GLU A 1 90 ? 17.14300 32.66900 22.15000 1.000 14.30134 99 GLU A C 1
ATOM 750 O O . GLU A 1 90 ? 16.01300 32.79400 21.64400 1.000 17.57385 99 GLU A O 1
ATOM 756 N N . ARG A 1 91 ? 18.05300 31.83800 21.65800 1.000 12.91208 100 ARG A N 1
ATOM 757 C CA . ARG A 1 91 ? 17.77600 31.02800 20.48100 1.000 12.61990 100 ARG A CA 1
ATOM 758 C C . ARG A 1 91 ? 16.94300 29.79900 20.79900 1.000 13.90056 100 ARG A C 1
ATOM 759 O O . ARG A 1 91 ? 16.41200 29.17400 19.87200 1.000 15.36584 100 ARG A O 1
ATOM 775 N N . ILE A 1 93 ? 13.78300 27.77300 22.12600 1.000 12.34295 102 ILE A N 1
ATOM 776 C CA . ILE A 1 93 ? 12.36200 28.00400 22.34900 1.000 12.37485 102 ILE A CA 1
ATOM 777 C C . ILE A 1 93 ? 11.67400 26.69200 22.67800 1.000 11.77972 102 ILE A C 1
ATOM 778 O O . ILE A 1 93 ? 12.14900 25.61100 22.33700 1.000 13.08769 102 ILE A O 1
ATOM 783 N N . LEU A 1 94 ? 10.53500 26.80800 23.36600 1.000 14.23752 103 LEU A N 1
ATOM 784 C CA . LEU A 1 94 ? 9.61200 25.69700 23.57100 1.000 13.62967 103 LEU A CA 1
ATOM 785 C C . LEU A 1 94 ? 8.43700 25.92200 22.62300 1.000 13.52750 103 LEU A C 1
ATOM 786 O O . LEU A 1 94 ? 7.65500 26.86000 22.80500 1.000 16.54624 103 LEU A O 1
ATOM 791 N N . TYR A 1 95 ? 8.32800 25.06400 21.60700 1.000 13.30152 104 TYR A N 1
ATOM 792 C CA . TYR A 1 95 ? 7.48300 25.28100 20.43800 1.000 14.87276 104 TYR A CA 1
ATOM 793 C C . TYR A 1 95 ? 6.30500 24.31900 20.47200 1.000 14.08382 104 TYR A C 1
ATOM 794 O O . TYR A 1 95 ? 6.49400 23.09900 20.46900 1.000 15.67611 104 TYR A O 1
ATOM 803 N N . LYS A 1 96 ? 5.09000 24.85900 20.47400 1.000 14.56977 105 LYS A N 1
ATOM 804 C CA . LYS A 1 96 ? 3.88700 24.03000 20.48100 1.000 16.57379 105 LYS A CA 1
ATOM 805 C C . LYS A 1 96 ? 2.90800 24.59400 19.46900 1.000 18.82112 105 LYS A C 1
ATOM 806 O O . LYS A 1 96 ? 1.99000 25.35300 19.80800 1.000 20.76188 105 LYS A O 1
ATOM 812 N N . PRO A 1 97 ? 3.08900 24.24900 18.19700 1.000 18.23323 106 PRO A N 1
ATOM 813 C CA . PRO A 1 97 ? 2.16500 24.72300 17.16600 1.000 21.80628 106 PRO A CA 1
ATOM 814 C C . PRO A 1 97 ? 0.85000 23.97200 17.26700 1.000 22.37062 106 PRO A C 1
ATOM 815 O O . PRO A 1 97 ? 0.82200 22.77800 17.56000 1.000 26.64970 106 PRO A O 1
ATOM 819 N N . ASN A 1 98 ? -0.24800 24.67000 17.02300 1.000 30.49564 107 ASN A N 1
ATOM 820 C CA . ASN A 1 98 ? -1.54200 23.99700 17.07000 1.000 34.20649 107 ASN A CA 1
ATOM 821 C C . ASN A 1 98 ? -1.85600 23.40900 15.69400 1.000 32.39472 107 ASN A C 1
ATOM 822 O O . ASN A 1 98 ? -2.84800 23.73200 15.05300 1.000 39.23338 107 ASN A O 1
ATOM 827 N N . ASN A 1 99 ? -0.95800 22.53500 15.24100 1.000 26.70433 108 ASN A N 1
ATOM 828 C CA . ASN A 1 99 ? -1.03600 22.00800 13.88300 1.000 25.97966 108 ASN A CA 1
ATOM 829 C C . ASN A 1 99 ? -0.30000 20.67800 13.83400 1.000 26.04904 108 ASN A C 1
ATOM 830 O O . ASN A 1 99 ? 0.90800 20.63500 14.09100 1.000 22.30263 108 ASN A O 1
ATOM 835 N N . VAL A 1 100 ? -1.02300 19.60700 13.49600 1.000 22.96476 109 VAL A N 1
ATOM 836 C CA . VAL A 1 100 ? -0.45900 18.25800 13.51400 1.000 19.28101 109 VAL A CA 1
ATOM 837 C C . VAL A 1 100 ? 0.69200 18.14100 12.53300 1.000 21.61858 109 VAL A C 1
ATOM 838 O O . VAL A 1 100 ? 1.67000 17.42800 12.78500 1.000 19.57349 109 VAL A O 1
ATOM 842 N N . ASN A 1 101 ? 0.58200 18.80900 11.38400 1.000 21.16070 110 ASN A N 1
ATOM 843 C CA . ASN A 1 101 ? 1.61300 18.68000 10.36200 1.000 21.63905 110 ASN A CA 1
ATOM 844 C C . ASN A 1 101 ? 2.92000 19.31800 10.80200 1.000 19.56902 110 ASN A C 1
ATOM 845 O O . ASN A 1 101 ? 3.99300 18.73800 10.59700 1.000 18.56157 110 ASN A O 1
ATOM 850 N N . LEU A 1 102 ? 2.86300 20.50900 11.40800 1.000 18.62108 111 LEU A N 1
ATOM 851 C CA . LEU A 1 102 ? 4.08700 21.11000 11.93700 1.000 18.93415 111 LEU A CA 1
ATOM 852 C C . LEU A 1 102 ? 4.66300 20.27400 13.07500 1.000 16.23172 111 LEU A C 1
ATOM 853 O O . LEU A 1 102 ? 5.88600 20.12500 13.19700 1.000 15.52437 111 LEU A O 1
ATOM 871 N N . GLU A 1 104 ? 4.43900 17.03400 13.30900 1.000 14.91885 113 GLU A N 1
ATOM 872 C CA . GLU A 1 104 ? 5.10600 15.87800 12.71600 1.000 12.92963 113 GLU A CA 1
ATOM 873 C C . GLU A 1 104 ? 6.46200 16.25900 12.12400 1.000 15.64017 113 GLU A C 1
ATOM 874 O O . GLU A 1 104 ? 7.42000 15.47800 12.19500 1.000 14.38338 113 GLU A O 1
ATOM 888 N N . CYS A 1 106 ? 8.46400 18.54400 13.34400 1.000 13.44889 115 CYS A N 1
ATOM 889 C CA . CYS A 1 106 ? 9.36800 18.61400 14.49700 1.000 15.18064 115 CYS A CA 1
ATOM 890 C C . CYS A 1 106 ? 9.76800 17.22600 14.95700 1.000 12.46793 115 CYS A C 1
ATOM 891 O O . CYS A 1 106 ? 10.94100 16.97400 15.26100 1.000 13.17752 115 CYS A O 1
ATOM 894 N N . ALA A 1 107 ? 8.80000 16.30200 15.00600 1.000 12.29309 116 ALA A N 1
ATOM 895 C CA . ALA A 1 107 ? 9.11600 14.93800 15.41100 1.000 13.77314 116 ALA A CA 1
ATOM 896 C C . ALA A 1 107 ? 10.13900 14.30300 14.48100 1.000 14.28845 116 ALA A C 1
ATOM 897 O O . ALA A 1 107 ? 11.03800 13.58600 14.93600 1.000 15.61456 116 ALA A O 1
ATOM 899 N N . LEU A 1 108 ? 10.01700 14.54900 13.17200 1.000 14.09180 117 LEU A N 1
ATOM 900 C CA . LEU A 1 108 ? 10.99200 14.00700 12.22600 1.000 12.53665 117 LEU A CA 1
ATOM 901 C C . LEU A 1 108 ? 12.37600 14.61500 12.44100 1.000 13.88549 117 LEU A C 1
ATOM 902 O O . LEU A 1 108 ? 13.38500 13.90900 12.34500 1.000 15.06938 117 LEU A O 1
ATOM 907 N N . LEU A 1 109 ? 12.45300 15.92100 12.72600 1.000 12.77311 118 LEU A N 1
ATOM 908 C CA . LEU A 1 109 ? 13.74800 16.52300 13.04300 1.000 13.42456 118 LEU A CA 1
ATOM 909 C C . LEU A 1 109 ? 14.39900 15.82500 14.23100 1.000 15.23400 118 LEU A C 1
ATOM 910 O O . LEU A 1 109 ? 15.60600 15.53800 14.21800 1.000 13.16232 118 LEU A O 1
ATOM 915 N N . SER A 1 110 ? 13.61400 15.55300 15.27900 1.000 11.77212 119 SER A N 1
ATOM 916 C CA . SER A 1 110 ? 14.16300 14.83200 16.42500 1.000 12.35695 119 SER A CA 1
ATOM 917 C C . SER A 1 110 ? 14.63800 13.44800 16.00900 1.000 12.88222 119 SER A C 1
ATOM 918 O O . SER A 1 110 ? 15.71300 12.98900 16.41400 1.000 12.81373 119 SER A O 1
ATOM 934 N N . ILE A 1 112 ? 15.67100 12.49500 13.03500 1.000 12.77148 121 ILE A N 1
ATOM 935 C CA . ILE A 1 112 ? 16.90100 12.64600 12.25400 1.000 13.80603 121 ILE A CA 1
ATOM 936 C C . ILE A 1 112 ? 18.11000 12.77300 13.17500 1.000 15.00414 121 ILE A C 1
ATOM 937 O O . ILE A 1 112 ? 19.12600 12.09200 12.99600 1.000 15.97239 121 ILE A O 1
ATOM 942 N N . GLU A 1 113 ? 18.01800 13.66300 14.16400 1.000 14.00516 122 GLU A N 1
ATOM 943 C CA . GLU A 1 113 ? 19.15300 13.93900 15.03700 1.000 13.33157 122 GLU A CA 1
ATOM 944 C C . GLU A 1 113 ? 19.52300 12.73500 15.87700 1.000 15.79030 122 GLU A C 1
ATOM 945 O O . GLU A 1 113 ? 20.70800 12.53500 16.18100 1.000 15.33980 122 GLU A O 1
ATOM 951 N N . ASN A 1 114 ? 18.53900 11.92200 16.25600 1.000 13.39369 123 ASN A N 1
ATOM 952 C CA . ASN A 1 114 ? 18.77600 10.81900 17.17300 1.000 13.79399 123 ASN A CA 1
ATOM 953 C C . ASN A 1 114 ? 18.93000 9.47000 16.48400 1.000 17.24465 123 ASN A C 1
ATOM 954 O O . ASN A 1 114 ? 19.01200 8.44700 17.16900 1.000 21.41966 123 ASN A O 1
ATOM 959 N N . ALA A 1 115 ? 18.99400 9.43800 15.15400 1.000 14.69710 124 ALA A N 1
ATOM 960 C CA . ALA A 1 115 ? 19.16300 8.17400 14.44400 1.000 17.58723 124 ALA A CA 1
ATOM 961 C C . ALA A 1 115 ? 20.55800 7.62000 14.71300 1.000 24.69803 124 ALA A C 1
ATOM 962 O O . ALA A 1 115 ? 21.55000 8.30400 14.46500 1.000 23.37811 124 ALA A O 1
ATOM 964 N N . LYS A 1 116 ? 20.63500 6.38500 15.21400 1.000 33.71703 125 LYS A N 1
ATOM 965 C CA . LYS A 1 116 ? 21.93600 5.79100 15.52200 1.000 45.29430 125 LYS A CA 1
ATOM 966 C C . LYS A 1 116 ? 22.72300 5.48600 14.25400 1.000 45.53056 125 LYS A C 1
ATOM 967 O O . LYS A 1 116 ? 23.87000 5.92100 14.09400 1.000 49.33029 125 LYS A O 1
ATOM 973 N N . SER A 1 117 ? 22.12900 4.71400 13.35200 1.000 36.32535 126 SER A N 1
ATOM 974 C CA . SER A 1 117 ? 22.80400 4.24800 12.14300 1.000 38.77350 126 SER A CA 1
ATOM 975 C C . SER A 1 117 ? 21.91400 4.57100 10.95300 1.000 34.86309 126 SER A C 1
ATOM 976 O O . SER A 1 117 ? 21.23700 3.69000 10.40500 1.000 36.02458 126 SER A O 1
ATOM 979 N N . PRO A 1 118 ? 21.88900 5.83000 10.52800 1.000 27.84865 127 PRO A N 1
ATOM 980 C CA . PRO A 1 118 ? 21.03000 6.20600 9.40300 1.000 28.87714 127 PRO A CA 1
ATOM 981 C C . PRO A 1 118 ? 21.51900 5.58200 8.10500 1.000 28.71250 127 PRO A C 1
ATOM 982 O O . PRO A 1 118 ? 22.72300 5.46300 7.85900 1.000 28.72760 127 PRO A O 1
ATOM 986 N N . SER A 1 119 ? 20.56600 5.18100 7.27400 1.000 26.59687 128 SER A N 1
ATOM 987 C CA . SER A 1 119 ? 20.84100 4.65000 5.94900 1.000 27.31844 128 SER A CA 1
ATOM 988 C C . SER A 1 119 ? 20.34800 5.63400 4.89700 1.000 26.39330 128 SER A C 1
ATOM 989 O O . SER A 1 119 ? 19.54500 6.52900 5.18500 1.000 25.28918 128 SER A O 1
ATOM 992 N N . ILE A 1 120 ? 20.83600 5.46700 3.66500 1.000 24.04451 129 ILE A N 1
ATOM 993 C CA . ILE A 1 120 ? 20.37800 6.35500 2.60200 1.000 23.69273 129 ILE A CA 1
ATOM 994 C C . ILE A 1 120 ? 18.88300 6.17900 2.37300 1.000 26.75228 129 ILE A C 1
ATOM 995 O O . ILE A 1 120 ? 18.17500 7.15000 2.07600 1.000 22.52541 129 ILE A O 1
ATOM 1000 N N . GLY A 1 121 ? 18.36800 4.96100 2.55900 1.000 26.10372 130 GLY A N 1
ATOM 1001 C CA . GLY A 1 121 ? 16.94000 4.74200 2.38600 1.000 24.58038 130 GLY A CA 1
ATOM 1002 C C . GLY A 1 121 ? 16.11500 5.50300 3.40800 1.000 26.52529 130 GLY A C 1
ATOM 1003 O O . GLY A 1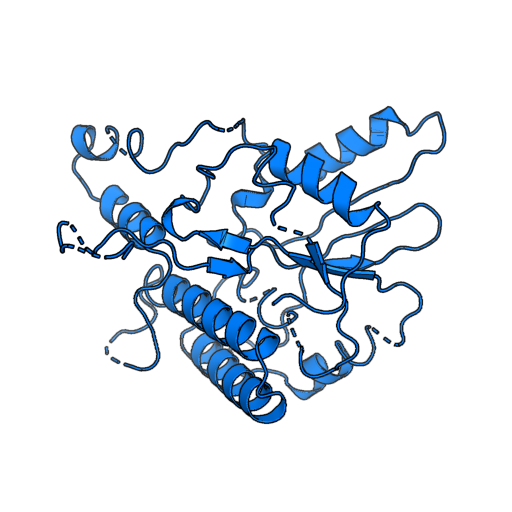 121 ? 15.10500 6.12700 3.06400 1.000 27.24302 130 GLY A O 1
ATOM 1004 N N . LEU A 1 122 ? 16.53700 5.47100 4.67600 1.000 24.12429 131 LEU A N 1
ATOM 1005 C CA . LEU A 1 122 ? 15.84300 6.25300 5.69200 1.000 23.23118 131 LEU A CA 1
ATOM 1006 C C . LEU A 1 122 ? 15.86700 7.73800 5.35100 1.000 21.16863 131 LEU A C 1
ATOM 1007 O O . LEU A 1 122 ? 14.84200 8.42000 5.46100 1.000 22.35177 131 LEU A O 1
ATOM 1012 N N . CYS A 1 123 ? 17.02200 8.25600 4.92000 1.000 20.93825 132 CYS A N 1
ATOM 1013 C CA . CYS A 1 123 ? 17.12500 9.68500 4.63700 1.000 18.61679 132 CYS A CA 1
ATOM 1014 C C . CYS A 1 123 ? 16.19100 10.09400 3.50600 1.000 18.78650 132 CYS A C 1
ATOM 1015 O O . CYS A 1 123 ? 15.53200 11.13900 3.57900 1.000 20.16239 132 CYS A O 1
ATOM 1018 N N . ARG A 1 124 ? 16.10400 9.27600 2.46000 1.000 20.14023 133 ARG A N 1
ATOM 1019 C CA . ARG A 1 124 ? 15.19800 9.58800 1.36000 1.000 20.99435 133 ARG A CA 1
ATOM 1020 C C . ARG A 1 124 ? 13.74100 9.50500 1.79700 1.000 20.69549 133 ARG A C 1
ATOM 1021 O O . ARG A 1 124 ? 12.93100 10.35400 1.41300 1.000 20.36193 133 ARG A O 1
ATOM 1029 N N . GLU A 1 125 ? 13.39200 8.49300 2.60100 1.000 19.94190 134 GLU A N 1
ATOM 1030 C CA . GLU A 1 125 ? 12.02000 8.36200 3.09300 1.000 20.93301 134 GLU A CA 1
ATOM 1031 C C . GLU A 1 125 ? 11.61900 9.57100 3.92800 1.000 17.55493 134 GLU A C 1
ATOM 1032 O O . GLU A 1 125 ? 10.52600 10.13200 3.75500 1.000 19.86592 134 GLU A O 1
ATOM 1038 N N . VAL A 1 126 ? 12.48900 9.96500 4.86300 1.000 16.59454 135 VAL A N 1
ATOM 1039 C CA . VAL A 1 126 ? 12.19800 11.10000 5.72900 1.000 19.19295 135 VAL A CA 1
ATOM 1040 C C . VAL A 1 126 ? 12.04400 12.36700 4.89900 1.000 20.42438 135 VAL A C 1
ATOM 1041 O O . VAL A 1 126 ? 11.10400 13.14400 5.09900 1.000 18.87862 135 VAL A O 1
ATOM 1045 N N . LEU A 1 127 ? 12.94900 12.58200 3.93600 1.000 18.83902 136 LEU A N 1
ATOM 1046 C CA . LEU A 1 127 ? 12.84400 13.75700 3.08100 1.000 20.51968 136 LEU A CA 1
ATOM 1047 C C . LEU A 1 127 ? 11.52400 13.76900 2.31800 1.000 21.15856 136 LEU A C 1
ATOM 1048 O O . LEU A 1 127 ? 10.87800 14.81600 2.19600 1.000 20.93867 136 LEU A O 1
ATOM 1053 N N . GLY A 1 128 ? 11.10600 12.61500 1.79400 1.000 19.97363 137 GLY A N 1
ATOM 1054 C CA . GLY A 1 128 ? 9.83400 12.55100 1.08800 1.000 19.83579 137 GLY A CA 1
ATOM 1055 C C . GLY A 1 128 ? 8.65300 12.90900 1.97100 1.000 19.61232 137 GLY A C 1
ATOM 1056 O O . GLY A 1 128 ? 7.72200 13.58700 1.52900 1.000 19.66112 137 GLY A O 1
ATOM 1057 N N . ARG A 1 129 ? 8.66700 12.44900 3.22600 1.000 17.93457 138 ARG A N 1
ATOM 1058 C CA . ARG A 1 129 ? 7.57800 12.78100 4.14900 1.000 17.92837 138 ARG A CA 1
ATOM 1059 C C . ARG A 1 129 ? 7.57500 14.26900 4.48500 1.000 17.32469 138 ARG A C 1
ATOM 1060 O O . ARG A 1 129 ? 6.50900 14.90000 4.52600 1.000 20.05891 138 ARG A O 1
ATOM 1068 N N . LEU A 1 130 ? 8.76200 14.84200 4.72100 1.000 17.67845 139 LEU A N 1
ATOM 1069 C CA . LEU A 1 130 ? 8.86400 16.27200 5.00300 1.000 17.71208 139 LEU A CA 1
ATOM 1070 C C . LEU A 1 130 ? 8.40300 17.10400 3.81400 1.000 19.87077 139 LEU A C 1
ATOM 1071 O O . LEU A 1 130 ? 7.74600 18.13500 3.98900 1.000 19.22618 139 LEU A O 1
ATOM 1076 N N . THR A 1 131 ? 8.75000 16.68400 2.59300 1.000 21.85743 140 THR A N 1
ATOM 1077 C CA . THR A 1 131 ? 8.26100 17.39300 1.41400 1.000 21.53580 140 THR A CA 1
ATOM 1078 C C . THR A 1 131 ? 6.73700 17.39600 1.37400 1.000 23.35797 140 THR A C 1
ATOM 1079 O O . THR A 1 131 ? 6.11100 18.42700 1.08900 1.000 23.30760 140 THR A O 1
ATOM 1083 N N . LEU A 1 132 ? 6.12000 16.25400 1.67900 1.000 19.30374 141 LEU A N 1
ATOM 1084 C CA . LEU A 1 132 ? 4.66400 16.19200 1.69600 1.000 20.58875 141 LEU A CA 1
ATOM 1085 C C . LEU A 1 132 ? 4.08700 17.08900 2.78500 1.000 18.47435 141 LEU A C 1
ATOM 1086 O O . LEU A 1 132 ? 3.13900 17.84700 2.53800 1.000 22.34879 141 LEU A O 1
ATOM 1091 N N . LEU A 1 133 ? 4.66300 17.03600 3.98700 1.000 19.24951 142 LEU A N 1
ATOM 1092 C CA . LEU A 1 133 ? 4.14900 17.85200 5.08100 1.000 18.16897 142 LEU A CA 1
ATOM 1093 C C . LEU A 1 133 ? 4.28800 19.33800 4.77000 1.000 18.62274 142 LEU A C 1
ATOM 1094 O O . LEU A 1 133 ? 3.36500 20.11500 5.01000 1.000 21.17757 142 LEU A O 1
ATOM 1099 N N . HIS A 1 134 ? 5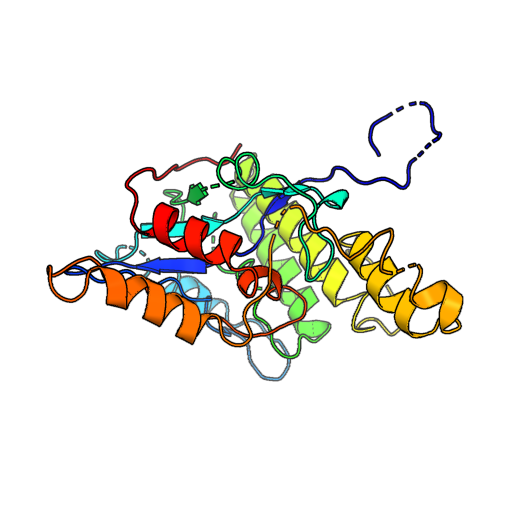.44100 19.75200 4.24000 1.000 19.94814 143 HIS A N 1
ATOM 1100 C CA . HIS A 1 134 ? 5.61900 21.14800 3.85800 1.000 20.99834 143 HIS A CA 1
ATOM 1101 C C . HIS A 1 134 ? 4.60500 21.56200 2.79000 1.000 25.43718 143 HIS A C 1
ATOM 1102 O O . HIS A 1 134 ? 4.08200 22.68200 2.82200 1.000 26.59085 143 HIS A O 1
ATOM 1109 N N . SER A 1 135 ? 4.29700 20.66500 1.84700 1.000 24.21568 144 SER A N 1
ATOM 1110 C CA . SER A 1 135 ? 3.32100 20.99100 0.80700 1.000 28.51127 144 SER A CA 1
ATOM 1111 C C . SER A 1 135 ? 1.92300 21.18900 1.38000 1.000 27.14799 144 SER A C 1
ATOM 1112 O O . SER A 1 135 ? 1.10300 21.90000 0.78500 1.000 33.35580 144 SER A O 1
ATOM 1115 N N . LYS A 1 136 ? 1.62700 20.57900 2.52800 1.000 26.46925 145 LYS A N 1
ATOM 1116 C CA . LYS A 1 136 ? 0.32900 20.73000 3.17000 1.000 25.72828 145 LYS A CA 1
ATOM 1117 C C . LYS A 1 136 ? 0.24500 21.93500 4.09900 1.000 29.63960 145 LYS A C 1
ATOM 1118 O O . LYS A 1 136 ? -0.86500 22.39100 4.39300 1.000 36.82916 145 LYS A O 1
ATOM 1124 N N . CYS A 1 137 ? 1.37500 22.44400 4.58900 1.000 29.19989 146 CYS A N 1
ATOM 1125 C CA . CYS A 1 137 ? 1.39900 23.63800 5.43000 1.000 29.70046 146 CYS A CA 1
ATOM 1126 C C . CYS A 1 137 ? 1.64500 24.90600 4.62800 1.000 31.11223 146 CYS A C 1
ATOM 1127 O O . CYS A 1 137 ? 0.89200 25.87700 4.75100 1.000 34.85696 146 CYS A O 1
ATOM 1130 N N . ASN A 1 138 ? 2.70600 24.91100 3.82400 1.000 30.56522 147 ASN A N 1
ATOM 1131 C CA . ASN A 1 138 ? 3.05900 26.03500 2.96700 1.000 36.64497 147 ASN A CA 1
ATOM 1132 C C . ASN A 1 138 ? 3.03500 27.35600 3.73400 1.000 39.64183 147 ASN A C 1
ATOM 1133 O O . ASN A 1 138 ? 2.36900 28.31800 3.34500 1.000 40.60136 147 ASN A O 1
ATOM 1138 N N . ASN A 1 139 ? 3.75600 27.39500 4.85200 1.000 31.09085 148 ASN A N 1
ATOM 1139 C CA . ASN A 1 139 ? 3.93000 28.64000 5.58600 1.000 31.73851 148 ASN A CA 1
ATOM 1140 C C . ASN A 1 139 ? 5.39500 28.77100 5.98300 1.000 31.04011 148 ASN A C 1
ATOM 1141 O O . ASN A 1 139 ? 6.23200 27.92900 5.64200 1.000 28.47337 148 ASN A O 1
ATOM 1146 N N . LEU A 1 140 ? 5.70700 29.84800 6.70300 1.000 26.91005 149 LEU A N 1
ATOM 1147 C CA . LEU A 1 140 ? 7.10300 30.15300 6.99400 1.000 24.18433 149 LEU A CA 1
ATOM 1148 C C . LEU A 1 140 ? 7.70000 29.16700 7.98800 1.000 21.34928 149 LEU A C 1
ATOM 1149 O O . LEU A 1 140 ? 8.88300 28.82800 7.88400 1.000 21.43954 149 LEU A O 1
ATOM 1154 N N . ASP A 1 141 ? 6.91500 28.71400 8.97200 1.000 20.34012 150 ASP A N 1
ATOM 1155 C CA . ASP A 1 141 ? 7.42600 27.70400 9.89500 1.000 19.11070 150 ASP A CA 1
ATOM 1156 C C . ASP A 1 141 ? 7.75400 26.41400 9.15900 1.000 16.96411 150 ASP A C 1
ATOM 1157 O O . ASP A 1 141 ? 8.81200 25.81600 9.37900 1.000 16.07540 150 ASP A O 1
ATOM 1162 N N . SER A 1 142 ? 6.85200 25.95800 8.28300 1.000 19.05096 151 SER A N 1
ATOM 1163 C CA . SER A 1 142 ? 7.12900 24.70700 7.58100 1.000 20.40004 151 SER A CA 1
ATOM 1164 C C . SER A 1 142 ? 8.31800 24.84300 6.63800 1.000 20.17099 151 SER A C 1
ATOM 1165 O O . SER A 1 142 ? 9.06800 23.88200 6.46000 1.000 16.33549 151 SER A O 1
ATOM 1168 N N . LEU A 1 143 ? 8.51500 26.01800 6.03500 1.000 19.29526 152 LEU A N 1
ATOM 1169 C CA . LEU A 1 143 ? 9.70400 26.22800 5.21300 1.000 20.08317 152 LEU A CA 1
ATOM 1170 C C . LEU A 1 143 ? 10.97100 26.14000 6.05500 1.000 20.06963 152 LEU A C 1
ATOM 1171 O O . LEU A 1 143 ? 11.94400 25.47800 5.67300 1.000 19.69921 152 LEU A O 1
ATOM 1176 N N . PHE A 1 144 ? 10.97300 26.80900 7.20900 1.000 16.53796 153 PHE A N 1
ATOM 1177 C CA . PHE A 1 144 ? 12.12800 26.76400 8.09300 1.000 17.38175 153 PHE A CA 1
ATOM 1178 C C . PHE A 1 144 ? 12.41900 25.33400 8.53300 1.000 16.45373 153 PHE A C 1
ATOM 1179 O O . PHE A 1 144 ? 13.57800 24.89700 8.53000 1.000 16.78564 153 PHE A O 1
ATOM 1187 N N . LEU A 1 145 ? 11.37100 24.58000 8.88400 1.000 13.78298 154 LEU A N 1
ATOM 1188 C CA . LEU A 1 145 ? 11.57400 23.21100 9.34000 1.000 14.57337 154 LEU A CA 1
ATOM 1189 C C . LEU A 1 145 ? 11.98400 22.30200 8.18500 1.000 15.64652 154 LEU A C 1
ATOM 1190 O O . LEU A 1 145 ? 12.83000 21.41900 8.36400 1.000 15.55002 154 LEU A O 1
ATOM 1195 N N . TYR A 1 146 ? 11.38300 22.48600 7.00100 1.000 15.81485 155 TYR A N 1
ATOM 1196 C CA . TYR A 1 146 ? 11.78400 21.69200 5.84000 1.000 16.47705 155 TYR A CA 1
ATOM 1197 C C . TYR A 1 146 ? 13.24200 21.94900 5.48400 1.000 19.39717 155 TYR A C 1
ATOM 1198 O O . TYR A 1 146 ? 14.02500 21.00600 5.31800 1.000 15.98531 155 TYR A O 1
ATOM 1207 N N . ASN A 1 147 ? 13.61800 23.22700 5.33800 1.000 16.54506 156 ASN A N 1
ATOM 1208 C CA . ASN A 1 147 ? 15.00900 23.55300 5.01500 1.000 19.02774 156 ASN A CA 1
ATOM 1209 C C . ASN A 1 147 ? 15.96300 22.99300 6.06000 1.000 17.57134 156 ASN A C 1
ATOM 1210 O O . ASN A 1 147 ? 17.04300 22.48400 5.71900 1.000 18.98013 156 ASN A O 1
ATOM 1215 N N . GLY A 1 148 ? 15.58800 23.09000 7.34000 1.000 15.19367 157 GLY A N 1
ATOM 1216 C CA . GLY A 1 148 ? 16.43700 22.57900 8.40300 1.000 16.41109 157 GLY A CA 1
ATOM 1217 C C . GLY A 1 148 ? 16.61400 21.07700 8.32500 1.000 16.41457 157 GLY A C 1
ATOM 1218 O O . GLY A 1 148 ? 17.72500 20.56400 8.45500 1.000 16.08251 157 GLY A O 1
ATOM 1219 N N . ALA A 1 149 ? 15.52100 20.34800 8.09500 1.000 15.16056 158 ALA A N 1
ATOM 1220 C CA . ALA A 1 149 ? 15.63500 18.90100 8.02100 1.000 16.67878 158 ALA A CA 1
ATOM 1221 C C . ALA A 1 149 ? 16.45700 18.48100 6.81600 1.000 16.60284 158 ALA A C 1
ATOM 1222 O O . ALA A 1 149 ? 17.24200 17.53100 6.89500 1.000 17.99030 158 ALA A O 1
ATOM 1224 N N . ARG A 1 150 ? 16.29300 19.17700 5.68800 1.000 14.33204 159 ARG A N 1
ATOM 1225 C CA . ARG A 1 150 ? 17.11100 18.86700 4.52500 1.000 15.85985 159 ARG A CA 1
ATOM 1226 C C . ARG A 1 150 ? 18.58400 19.09800 4.82200 1.000 17.47883 159 ARG A C 1
ATOM 1227 O O . ARG A 1 150 ? 19.43200 18.27700 4.45400 1.000 16.55823 159 ARG A O 1
ATOM 1235 N N . THR A 1 151 ? 18.90300 20.18300 5.53400 1.000 13.23698 160 THR A N 1
ATOM 1236 C CA . THR A 1 151 ? 20.30100 20.43200 5.88800 1.000 13.62653 160 THR A CA 1
ATOM 1237 C C . THR A 1 151 ? 20.84800 19.33300 6.79400 1.000 14.68942 160 THR A C 1
ATOM 1238 O O . THR A 1 151 ? 21.98000 18.86200 6.59200 1.000 14.37314 160 THR A O 1
ATOM 1242 N N . LEU A 1 152 ? 20.05800 18.90200 7.78800 1.000 12.64909 161 LEU A N 1
ATOM 1243 C CA . LEU A 1 152 ? 20.53300 17.86700 8.70800 1.000 13.09031 161 LEU A CA 1
ATOM 1244 C C . LEU A 1 152 ? 20.66100 16.52300 8.00500 1.000 14.72017 161 LEU A C 1
ATOM 1245 O O . LEU A 1 152 ? 21.64400 15.79900 8.21800 1.000 12.63509 161 LEU A O 1
ATOM 1250 N N . LEU A 1 153 ? 19.67300 16.16000 7.17600 1.000 14.42606 162 LEU A N 1
ATOM 1251 C CA . LEU A 1 153 ? 19.80000 14.93000 6.40600 1.000 14.28851 162 LEU A CA 1
ATOM 1252 C C . LEU A 1 153 ? 21.03700 14.97100 5.52400 1.000 15.71534 162 LEU A C 1
ATOM 1253 O O . LEU A 1 153 ? 21.77000 13.98600 5.42800 1.000 15.40258 162 LEU A O 1
ATOM 1258 N N . SER A 1 154 ? 21.25400 16.09200 4.85400 1.000 13.92977 163 SER A N 1
ATOM 1259 C CA . SER A 1 154 ? 22.42700 16.22900 3.96500 1.000 14.49556 163 SER A CA 1
ATOM 1260 C C . SER A 1 154 ? 23.71400 16.07800 4.78400 1.000 15.73278 163 SER A C 1
ATOM 1261 O O . SER A 1 154 ? 24.64600 15.48100 4.31400 1.000 17.84991 163 SER A O 1
ATOM 1264 N N . THR A 1 155 ? 23.71900 16.60500 6.00200 1.000 13.08256 164 THR A N 1
ATOM 1265 C CA . THR A 1 155 ? 24.93800 16.46300 6.82000 1.000 13.35091 164 THR A CA 1
ATOM 1266 C C . THR A 1 155 ? 25.24100 14.98300 7.06300 1.000 15.08965 164 THR A C 1
ATOM 1267 O O . THR A 1 155 ? 26.38700 14.61900 7.03200 1.000 15.44720 164 THR A O 1
ATOM 1271 N N . LEU A 1 156 ? 24.22400 14.18300 7.36600 1.000 15.35895 165 LEU A N 1
ATOM 1272 C CA . LEU A 1 156 ? 24.42800 12.73300 7.60900 1.000 14.16318 165 LEU A CA 1
ATOM 1273 C C . LEU A 1 156 ? 24.84900 12.00800 6.32300 1.000 16.33210 165 LEU A C 1
ATOM 1274 O O . LEU A 1 156 ? 25.72500 11.20900 6.39100 1.000 18.39430 165 LEU A O 1
ATOM 1279 N N . VAL A 1 157 ? 24.18700 12.33300 5.22300 1.000 15.80951 166 VAL A N 1
ATOM 1280 C CA . VAL A 1 157 ? 24.46200 11.66400 3.91700 1.000 15.90899 166 VAL A CA 1
ATOM 1281 C C . VAL A 1 157 ? 25.92700 11.90300 3.58400 1.000 26.44251 166 VAL A C 1
ATOM 1282 O O . VAL A 1 157 ? 26.62700 11.00500 3.23000 1.000 21.80940 166 VAL A O 1
ATOM 1286 N N . LYS A 1 158 ? 26.36600 13.13500 3.73900 1.000 20.31237 167 LYS A N 1
ATOM 1287 C CA A LYS A 1 158 ? 27.80300 13.43800 3.49700 0.480 20.55101 167 LYS A CA 1
ATOM 1288 C CA B LYS A 1 158 ? 27.80400 13.43500 3.49300 0.520 20.44975 167 LYS A CA 1
ATOM 1289 C C . LYS A 1 158 ? 28.90900 12.85200 4.42100 1.000 17.65602 167 LYS A C 1
ATOM 1290 O O . LYS A 1 158 ? 29.98600 12.15000 4.17400 1.000 21.16272 167 LYS A O 1
ATOM 1301 N N . TYR A 1 159 ? 28.59600 13.02200 5.70100 1.000 16.49194 168 TYR A N 1
ATOM 1302 C CA . TYR A 1 159 ? 29.49200 12.60400 6.79900 1.000 17.10531 168 TYR A CA 1
ATOM 1303 C C . TYR A 1 159 ? 29.64300 11.08800 6.80000 1.000 20.88120 168 TYR A C 1
ATOM 1304 O O . TYR A 1 159 ? 30.72600 10.62000 6.93600 1.000 20.43835 168 TYR A O 1
ATOM 1313 N N . HIS A 1 160 ? 28.55100 10.37000 6.58100 1.000 19.86179 169 HIS A N 1
ATOM 1314 C CA . HIS A 1 160 ? 28.61000 8.89600 6.67700 1.000 23.58081 169 HIS A CA 1
ATOM 1315 C C . HIS A 1 160 ? 28.78200 8.23900 5.30900 1.000 24.41678 169 HIS A C 1
ATOM 1316 O O . HIS A 1 160 ? 28.68100 7.04000 5.27300 1.000 28.01246 169 HIS A O 1
ATOM 1323 N N . ASP A 1 161 ? 28.97900 9.02800 4.26500 1.000 21.79019 170 ASP A N 1
ATOM 1324 C CA . ASP A 1 161 ? 29.21800 8.49400 2.89700 1.000 25.01526 170 ASP A CA 1
ATOM 1325 C C . ASP A 1 161 ? 28.06100 7.58200 2.48200 1.000 28.80345 170 ASP A C 1
ATOM 1326 O O . ASP A 1 161 ? 28.32300 6.49300 2.01300 1.000 28.73564 170 ASP A O 1
ATOM 1331 N N . LEU A 1 162 ? 26.82700 8.02100 2.73300 1.000 24.81882 171 LEU A N 1
ATOM 1332 C CA . LEU A 1 162 ? 25.62700 7.20900 2.43200 1.000 23.62185 171 LEU A CA 1
ATOM 1333 C C . LEU A 1 162 ? 25.32000 7.15800 0.93300 1.000 24.85591 171 LEU A C 1
ATOM 1334 O O . LEU A 1 162 ? 24.53800 6.33500 0.55700 1.000 30.16170 171 LEU A O 1
ATOM 1339 N N . GLU A 1 163 ? 25.79600 8.10200 0.15000 1.000 29.89418 172 GLU A N 1
ATOM 1340 C CA . GLU A 1 163 ? 25.52600 8.00600 -1.30100 1.000 39.92786 172 GLU A CA 1
ATOM 1341 C C . GLU A 1 163 ? 26.79400 7.55900 -2.03200 1.000 51.21806 172 GLU A C 1
ATOM 1342 O O . GLU A 1 163 ? 27.78600 8.25700 -1.95000 1.000 54.94702 172 GLU A O 1
ATOM 1348 N N . GLU A 1 164 ? 26.72000 6.42200 -2.71700 1.000 66.55477 173 GLU A N 1
ATOM 1349 C CA . GLU A 1 164 ? 27.83800 5.89500 -3.55300 1.000 73.71392 173 GLU A CA 1
ATOM 1350 C C . GLU A 1 164 ? 27.47100 6.05100 -5.04300 1.000 71.57542 173 GLU A C 1
ATOM 1351 O O . GLU A 1 164 ? 28.18000 6.80500 -5.74000 1.000 71.10612 173 GLU A O 1
ATOM 1357 N N . GLY A 1 170 ? 21.31000 15.36700 -6.87800 1.000 48.73244 179 GLY A N 1
ATOM 1358 C CA . GLY A 1 170 ? 20.50200 14.76000 -5.80200 1.000 41.97971 179 GLY A CA 1
ATOM 1359 C C . GLY A 1 170 ? 19.68200 15.79900 -5.06900 1.000 33.75422 179 GLY A C 1
ATOM 1360 O O . GLY A 1 170 ? 19.74800 16.96300 -5.40600 1.000 32.37063 179 GLY A O 1
ATOM 1361 N N . PRO A 1 171 ? 18.91300 15.40700 -4.04500 1.000 30.33173 180 PRO A N 1
ATOM 1362 C CA . PRO A 1 171 ? 18.09900 16.37000 -3.32300 1.000 26.02604 180 PRO A CA 1
ATOM 1363 C C . PRO A 1 171 ? 18.86500 17.04100 -2.17300 1.000 24.31308 180 PRO A C 1
ATOM 1364 O O . PRO A 1 171 ? 18.36100 17.93200 -1.58800 1.000 28.99637 180 PRO A O 1
ATOM 1368 N N . TRP A 1 172 ? 20.08000 16.58800 -1.93800 1.000 22.70625 181 TRP A N 1
ATOM 1369 C CA . TRP A 1 172 ? 20.88500 17.06800 -0.78200 1.000 21.81903 181 TRP A CA 1
ATOM 1370 C C . TRP A 1 172 ? 21.60300 18.38200 -1.02600 1.000 25.24083 181 TRP A C 1
ATOM 1371 O O . TRP A 1 172 ? 21.86700 18.70800 -2.14300 1.000 28.19209 181 TRP A O 1
ATOM 1382 N N . ASN A 1 173 ? 21.78800 19.13800 0.04400 1.000 20.43276 182 ASN A N 1
ATOM 1383 C CA . ASN A 1 173 ? 22.64900 20.33500 -0.00400 1.000 22.69824 182 ASN A CA 1
ATOM 1384 C C . ASN A 1 173 ? 24.01900 19.91500 0.55600 1.000 25.94016 182 ASN A C 1
ATOM 1385 O O . ASN A 1 173 ? 24.28200 18.75300 0.73500 1.000 22.40383 182 ASN A O 1
ATOM 1390 N N . GLU A 1 174 ? 24.85900 20.87600 0.88600 1.000 22.82899 183 GLU A N 1
ATOM 1391 C CA . GLU A 1 174 ? 26.19400 20.53300 1.41700 1.000 25.02761 183 GLU A CA 1
ATOM 1392 C C . GLU A 1 174 ? 26.12700 20.16800 2.90900 1.000 21.60507 183 GLU A C 1
ATOM 1393 O O . GLU A 1 174 ? 27.12300 19.70800 3.43500 1.000 19.45641 183 GLU A O 1
ATOM 1399 N N . GLY A 1 175 ? 24.99300 20.43500 3.55700 1.000 18.07922 184 GLY A N 1
ATOM 1400 C CA . GLY A 1 175 ? 24.86500 20.13500 4.98200 1.000 15.90304 184 GLY A CA 1
ATOM 1401 C C . GLY A 1 175 ? 25.51900 21.22600 5.80800 1.000 18.66782 184 GLY A C 1
ATOM 1402 O O . GLY A 1 175 ? 25.79100 22.26300 5.28800 1.000 20.83930 184 GLY A O 1
ATOM 1403 N N . LEU A 1 176 ? 25.73100 20.95900 7.08900 1.000 15.06537 185 LEU A N 1
ATOM 1404 C CA . LEU A 1 176 ? 26.38700 21.97000 7.95600 1.000 15.10970 185 LEU A CA 1
ATOM 1405 C C . LEU A 1 176 ? 27.87000 22.02800 7.57200 1.000 17.22535 185 LEU A C 1
ATOM 1406 O O . LEU A 1 176 ? 28.50800 21.04600 7.59900 1.000 15.73336 185 LEU A O 1
ATOM 1411 N N . SER A 1 177 ? 28.37300 23.22100 7.31800 1.000 16.04292 186 SER A N 1
ATOM 1412 C CA . SER A 1 177 ? 29.73400 23.36300 6.76400 1.000 16.27975 186 SER A CA 1
ATOM 1413 C C . SER A 1 177 ? 30.83800 22.83600 7.66900 1.000 15.10424 186 SER A C 1
ATOM 1414 O O . SER A 1 177 ? 31.80800 22.33600 7.16700 1.000 17.71643 186 SER A O 1
ATOM 1417 N N . LEU A 1 178 ? 30.71700 23.04400 8.97400 1.000 12.11590 187 LEU A N 1
ATOM 1418 C CA . LEU A 1 178 ? 31.83400 22.61700 9.85300 1.000 11.23716 187 LEU A CA 1
ATOM 1419 C C . LEU A 1 178 ? 31.90600 21.09600 10.04800 1.000 16.25242 187 LEU A C 1
ATOM 1420 O O . LEU A 1 178 ? 32.88400 20.64200 10.53900 1.000 15.11650 187 LEU A O 1
ATOM 1425 N N . PHE A 1 179 ? 30.82400 20.38200 9.74700 1.000 15.26876 188 PHE A N 1
ATOM 1426 C CA . PHE A 1 179 ? 30.83200 18.90600 9.76700 1.000 13.30062 188 PHE A CA 1
ATOM 1427 C C . PHE A 1 179 ? 31.72800 18.40200 8.63600 1.000 15.82975 188 PHE A C 1
ATOM 1428 O O . PHE A 1 179 ? 32.26900 17.38100 8.76700 1.000 15.82817 188 PHE A O 1
ATOM 1436 N N . LYS A 1 180 ? 31.72400 19.09700 7.51100 1.000 15.58768 189 LYS A N 1
ATOM 1437 C CA . LYS A 1 180 ? 32.63800 18.70400 6.41800 1.000 15.30720 189 LYS A CA 1
ATOM 1438 C C . LYS A 1 180 ? 34.08700 18.88500 6.88400 1.000 19.04712 189 LYS A C 1
ATOM 1439 O O . LYS A 1 180 ? 34.89000 18.00800 6.68200 1.000 17.72036 189 LYS A O 1
ATOM 1445 N N . LEU A 1 181 ? 34.36900 20.01400 7.51300 1.000 16.07608 190 LEU A N 1
ATOM 1446 C CA . LEU A 1 181 ? 35.74800 20.24900 7.98900 1.000 16.64391 190 LEU A CA 1
ATOM 1447 C C . LEU A 1 181 ? 36.09600 19.22700 9.07100 1.000 13.78294 190 LEU A C 1
ATOM 1448 O O . LEU A 1 181 ? 37.15800 18.73500 9.07700 1.000 15.57552 190 LEU A O 1
ATOM 1453 N N . HIS A 1 182 ? 35.16100 18.96200 9.96700 1.000 12.81219 191 HIS A N 1
ATOM 1454 C CA . HIS A 1 182 ? 35.43500 18.02100 11.04400 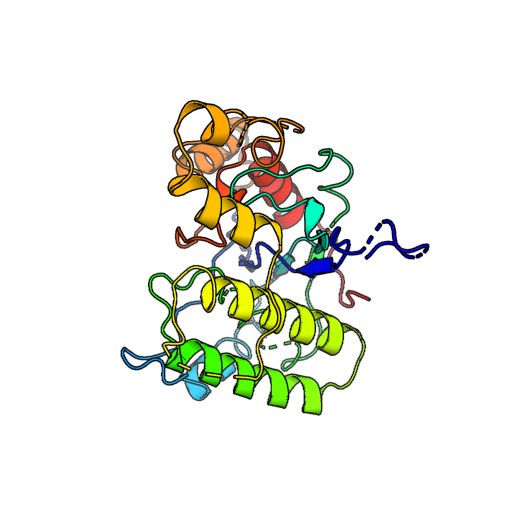1.000 13.54708 191 HIS A CA 1
ATOM 1455 C C . HIS A 1 182 ? 35.84900 16.65700 10.50400 1.000 17.71880 191 HIS A C 1
ATOM 1456 O O . HIS A 1 182 ? 36.81500 16.04900 10.99000 1.000 16.78704 191 HIS A O 1
ATOM 1463 N N . LYS A 1 183 ? 35.13700 16.16500 9.48700 1.000 14.61466 192 LYS A N 1
ATOM 1464 C CA . LYS A 1 183 ? 35.49200 14.88000 8.88900 1.000 14.61625 192 LYS A CA 1
ATOM 1465 C C . LYS A 1 183 ? 36.84100 14.94800 8.18700 1.000 18.25965 192 LYS A C 1
ATOM 1466 O O . LYS A 1 183 ? 37.69600 14.07400 8.37600 1.000 18.10435 192 LYS A O 1
ATOM 1472 N N . GLU A 1 184 ? 37.04700 15.98000 7.36300 1.000 18.01535 193 GLU A N 1
ATOM 1473 C CA . GLU A 1 184 ? 38.27000 16.07700 6.56700 1.000 21.47564 193 GLU A CA 1
ATOM 1474 C C . GLU A 1 184 ? 39.51800 16.16800 7.43400 1.000 20.71242 193 GLU A C 1
ATOM 1475 O O . GLU A 1 184 ? 40.57200 15.62700 7.07400 1.000 21.74436 193 GLU A O 1
ATOM 1481 N N . LEU A 1 185 ? 39.44000 16.87400 8.55800 1.000 15.77204 194 LEU A N 1
ATOM 1482 C CA . LEU A 1 185 ? 40.64800 17.07000 9.35400 1.000 18.97922 194 LEU A CA 1
ATOM 1483 C C . LEU A 1 185 ? 41.14600 15.77500 9.98900 1.000 22.10702 194 LEU A C 1
ATOM 1484 O O . LEU A 1 185 ? 42.34100 15.67100 10.28700 1.000 22.13343 194 LEU A O 1
ATOM 1489 N N . LYS A 1 186 ? 40.27900 14.77700 10.17900 1.000 23.55512 195 LYS A N 1
ATOM 1490 C CA . LYS A 1 186 ? 40.72100 13.52900 10.79800 1.000 27.08826 195 LYS A CA 1
ATOM 1491 C C . LYS A 1 186 ? 41.83700 12.85000 10.01600 1.000 31.43757 195 LYS A C 1
ATOM 1492 O O . LYS A 1 186 ? 42.57800 12.04500 10.58900 1.000 33.66098 195 LYS A O 1
ATOM 1498 N N . ARG A 1 187 ? 41.97100 13.14100 8.72300 1.000 27.18099 196 ARG A N 1
ATOM 1499 C CA . ARG A 1 187 ? 42.99800 12.52500 7.90200 1.000 31.95155 196 ARG A CA 1
ATOM 1500 C C . ARG A 1 187 ? 44.11900 13.48500 7.53400 1.000 30.14907 196 ARG A C 1
ATOM 1501 O O . ARG A 1 187 ? 45.01200 13.11000 6.76400 1.000 32.69364 196 ARG A O 1
ATOM 1509 N N . ALA A 1 188 ? 44.10300 14.70800 8.06000 1.000 23.61370 197 ALA A N 1
ATOM 1510 C CA . ALA A 1 188 ? 45.18700 15.63600 7.80100 1.000 22.98587 197 ALA A CA 1
ATOM 1511 C C . ALA A 1 188 ? 46.41900 15.23600 8.61600 1.000 23.61677 197 ALA A C 1
ATOM 1512 O O . ALA A 1 188 ? 46.29700 14.56400 9.64300 1.000 22.91306 197 ALA A O 1
ATOM 1514 N N . PRO A 1 189 ? 47.62200 15.61700 8.16900 1.000 18.83703 198 PRO A N 1
ATOM 1515 C CA . PRO A 1 189 ? 48.81400 15.37100 8.99400 1.000 18.02644 198 PRO A CA 1
ATOM 1516 C C . PRO A 1 189 ? 48.64400 15.99800 10.37200 1.000 18.94477 198 PRO A C 1
ATOM 1517 O O . PRO A 1 189 ? 47.97400 17.01500 10.53500 1.000 18.37076 198 PRO A O 1
ATOM 1521 N N . SER A 1 190 ? 49.28900 15.38600 11.36400 1.000 17.88134 199 SER A N 1
ATOM 1522 C CA . SER A 1 190 ? 48.88300 15.58600 12.75500 1.000 17.36326 199 SER A CA 1
ATOM 1523 C C . SER A 1 190 ? 49.02200 17.03900 13.20400 1.000 17.23761 199 SER A C 1
ATOM 1524 O O . SER A 1 190 ? 48.12300 17.58000 13.85400 1.000 17.31658 199 SER A O 1
ATOM 1527 N N . GLU A 1 191 ? 50.15500 17.68000 12.91100 1.000 18.91788 200 GLU A N 1
ATOM 1528 C CA . GLU A 1 191 ? 50.35700 19.03200 13.42700 1.000 19.46730 200 GLU A CA 1
ATOM 1529 C C . GLU A 1 191 ? 49.33700 20.00000 12.83000 1.000 19.14064 200 GLU A C 1
ATOM 1530 O O . GLU A 1 191 ? 48.71000 20.79100 13.55400 1.000 19.98287 200 GLU A O 1
ATOM 1536 N N . ALA A 1 192 ? 49.13400 19.92300 11.51000 1.000 19.53467 201 ALA A N 1
ATOM 1537 C CA . ALA A 1 192 ? 48.13000 20.75300 10.85000 1.000 20.11433 201 ALA A CA 1
ATOM 1538 C C . ALA A 1 192 ? 46.72400 20.42700 11.33100 1.000 19.63887 201 ALA A C 1
ATOM 1539 O O . ALA A 1 192 ? 45.92100 21.33500 11.56800 1.000 19.50437 201 ALA A O 1
ATOM 1541 N N . ARG A 1 193 ? 46.39300 19.13300 11.43900 1.000 15.45022 202 ARG A N 1
ATOM 1542 C CA . ARG A 1 193 ? 45.11000 18.71000 11.99500 1.000 15.73827 202 ARG A CA 1
ATOM 1543 C C . ARG A 1 193 ? 44.82900 19.36000 13.34600 1.000 15.44057 202 ARG A C 1
ATOM 1544 O O . ARG A 1 193 ? 43.74600 19.92300 13.57300 1.000 14.15489 202 ARG A O 1
ATOM 1552 N N . ASP A 1 194 ? 45.78200 19.25900 14.27300 1.000 14.73149 203 ASP A N 1
ATOM 1553 C CA . ASP A 1 194 ? 45.56500 19.77600 15.62500 1.000 14.08594 203 ASP A CA 1
ATOM 1554 C C . ASP A 1 194 ? 45.35500 21.28500 15.61500 1.000 12.91056 203 ASP A C 1
ATOM 1555 O O . ASP A 1 194 ? 44.49400 21.80600 16.35000 1.000 14.19064 203 ASP A O 1
ATOM 1560 N N . LEU A 1 195 ? 46.15100 22.00800 14.80800 1.000 15.02745 204 LEU A N 1
ATOM 1561 C CA . LEU A 1 195 ? 46.02900 23.46200 14.76400 1.000 16.09574 204 LEU A CA 1
ATOM 1562 C C . LEU A 1 195 ? 44.67900 23.87800 14.19900 1.000 12.96790 204 LEU A C 1
ATOM 1563 O O . LEU A 1 195 ? 44.01500 24.76000 14.75900 1.000 15.68020 204 LEU A O 1
ATOM 1581 N N . GLN A 1 197 ? 41.91400 22.12100 14.12200 1.000 12.08413 206 GLN A N 1
ATOM 1582 C CA . GLN A 1 197 ? 40.86700 21.79600 15.08500 1.000 11.96108 206 GLN A CA 1
ATOM 1583 C C . GLN A 1 197 ? 40.80000 22.85400 16.18300 1.000 11.09971 206 GLN A C 1
ATOM 1584 O O . GLN A 1 197 ? 39.71200 23.28500 16.57200 1.000 13.54044 206 GLN A O 1
ATOM 1590 N N . SER A 1 198 ? 41.95400 23.29800 16.68800 1.000 11.37526 207 SER A N 1
ATOM 1591 C CA . SER A 1 198 ? 41.94000 24.34700 17.70500 1.000 11.91459 207 SER A CA 1
ATOM 1592 C C . SER A 1 198 ? 41.35400 25.64400 17.15700 1.000 13.54600 207 SER A C 1
ATOM 1593 O O . SER A 1 198 ? 40.57700 26.32300 17.83700 1.000 13.63487 207 SER A O 1
ATOM 1596 N N . LEU A 1 199 ? 41.71200 25.99700 15.92400 1.000 12.96545 208 LEU A N 1
ATOM 1597 C CA . LEU A 1 199 ? 41.26300 27.26100 15.35200 1.000 15.77127 208 LEU A CA 1
ATOM 1598 C C . LEU A 1 199 ? 39.76700 27.25200 15.07900 1.000 13.76167 208 LEU A C 1
ATOM 1599 O O . LEU A 1 199 ? 39.06000 28.22600 15.37400 1.000 12.26747 208 LEU A O 1
ATOM 1604 N N . PHE A 1 200 ? 39.26400 26.17200 14.48900 1.000 12.32968 209 PHE A N 1
ATOM 1605 C CA . PHE A 1 200 ? 37.95300 26.23500 13.86200 1.000 11.24808 209 PHE A CA 1
ATOM 1606 C C . PHE A 1 200 ? 36.89500 25.33600 14.47000 1.000 10.99833 209 PHE A C 1
ATOM 1607 O O . PHE A 1 200 ? 35.71700 25.48100 14.11100 1.000 12.04272 209 PHE A O 1
ATOM 1615 N N . LEU A 1 201 ? 37.25900 24.44800 15.40000 1.000 10.39125 210 LEU A N 1
ATOM 1616 C CA . LEU A 1 201 ? 36.32300 23.44900 15.90000 1.000 11.45331 210 LEU A CA 1
ATOM 1617 C C . LEU A 1 201 ? 36.37800 23.26400 17.41200 1.000 11.82514 210 LEU A C 1
ATOM 1618 O O . LEU A 1 201 ? 35.83100 22.26900 17.91200 1.000 12.29716 210 LEU A O 1
ATOM 1623 N N . THR A 1 202 ? 37.00400 24.17200 18.16600 1.000 9.74048 211 THR A N 1
ATOM 1624 C CA . THR A 1 202 ? 37.13600 24.01100 19.61700 1.000 9.58107 211 THR A CA 1
ATOM 1625 C C . THR A 1 202 ? 36.76300 25.30900 20.34000 1.000 11.31017 211 THR A C 1
ATOM 1626 O O . THR A 1 202 ? 37.51500 25.83700 21.16900 1.000 12.08801 211 THR A O 1
ATOM 1630 N N . SER A 1 203 ? 35.59300 25.85700 20.03000 1.000 10.38542 212 SER A N 1
ATOM 1631 C CA . SER A 1 203 ? 35.18400 27.07300 20.72500 1.000 10.66147 212 SER A CA 1
ATOM 1632 C C . SER A 1 203 ? 35.04000 26.82200 22.21100 1.000 10.78188 212 SER A C 1
ATOM 1633 O O . SER A 1 203 ? 34.49900 25.79900 22.63200 1.000 13.60553 212 SER A O 1
ATOM 1636 N N . GLY A 1 204 ? 35.52500 27.76800 23.00900 1.000 10.90110 213 GLY A N 1
ATOM 1637 C CA . GLY A 1 204 ? 35.30400 27.73200 24.43900 1.000 10.59440 213 GLY A CA 1
ATOM 1638 C C . GLY A 1 204 ? 34.16100 28.59000 24.94100 1.000 11.50161 213 GLY A C 1
ATOM 1639 O O . GLY A 1 204 ? 33.96900 28.67400 26.16100 1.000 11.91613 213 GLY A O 1
ATOM 1640 N N . LYS A 1 205 ? 33.38200 29.21700 24.05000 1.000 10.31835 214 LYS A N 1
ATOM 1641 C CA . LYS A 1 205 ? 32.42300 30.22500 24.50400 1.000 10.66670 214 LYS A CA 1
ATOM 1642 C C . LYS A 1 205 ? 31.31300 29.63000 25.35800 1.000 11.92185 214 LYS A C 1
ATOM 1643 O O . LYS A 1 205 ? 30.77100 30.33200 26.22000 1.000 13.29325 214 LYS A O 1
ATOM 1657 N N . GLY A 1 207 ? 31.75900 26.76400 27.22200 1.000 12.10277 216 GLY A N 1
ATOM 1658 C CA . GLY A 1 207 ? 32.31200 26.05900 28.37700 1.000 13.18764 216 GLY A CA 1
ATOM 1659 C C . GLY A 1 207 ? 32.54600 24.57300 28.15000 1.000 19.86787 216 GLY A C 1
ATOM 1660 O O . GLY A 1 207 ? 32.55900 24.06600 27.02300 1.000 19.62588 216 GLY A O 1
ATOM 1661 N N . CYS A 1 208 ? 32.69000 23.85500 29.26500 1.000 16.73042 217 CYS A N 1
ATOM 1662 C CA A CYS A 1 208 ? 33.16400 22.47500 29.29300 0.500 18.77924 217 CYS A CA 1
ATOM 1663 C CA B CYS A 1 208 ? 33.18200 22.48900 29.18700 0.500 18.81465 217 CYS A CA 1
ATOM 1664 C C . CYS A 1 208 ? 32.05800 21.48100 28.95400 1.000 14.06045 217 CYS A C 1
ATOM 1665 O O . CYS A 1 208 ? 30.85900 21.77000 29.09200 1.000 13.68086 217 CYS A O 1
ATOM 1670 N N . LEU A 1 209 ? 32.48100 20.27500 28.57900 1.000 13.75441 218 LEU A N 1
ATOM 1671 C CA . LEU A 1 209 ? 31.61900 19.15000 28.23300 1.000 12.53877 218 LEU A CA 1
ATOM 1672 C C . LEU A 1 209 ? 31.63200 18.09600 29.33000 1.000 14.55670 218 LEU A C 1
ATOM 1673 O O . LEU A 1 209 ? 32.68000 17.82200 29.93400 1.000 15.51556 218 LEU A O 1
ATOM 1678 N N . ALA A 1 210 ? 30.47000 17.47700 29.54800 1.000 12.90318 219 ALA A N 1
ATOM 1679 C CA . ALA A 1 210 ? 30.28900 16.42200 30.53200 1.000 12.67627 219 ALA A CA 1
ATOM 1680 C C . ALA A 1 210 ? 30.35300 15.05100 29.87600 1.000 13.22441 219 ALA A C 1
ATOM 1681 O O . ALA A 1 210 ? 29.83600 14.85500 28.77400 1.000 13.15714 219 ALA A O 1
ATOM 1683 N N . ARG A 1 211 ? 30.96200 14.10400 30.58900 1.000 13.48647 220 ARG A N 1
ATOM 1684 C CA . ARG A 1 211 ? 30.98800 12.71900 30.13500 1.000 16.90307 220 ARG A CA 1
ATOM 1685 C C . ARG A 1 211 ? 29.58200 12.15300 30.02400 1.000 20.03086 220 ARG A C 1
ATOM 1686 O O . ARG A 1 211 ? 29.25200 11.45900 29.05300 1.000 21.67990 220 ARG A O 1
ATOM 1694 N N . SER A 1 212 ? 28.72700 12.46800 30.99400 1.000 16.47310 221 SER A N 1
ATOM 1695 C CA . SER A 1 212 ? 27.40100 11.86100 31.08500 1.000 15.90031 221 SER A CA 1
ATOM 1696 C C . SER A 1 212 ? 26.35500 12.94700 31.29800 1.000 16.49736 221 SER A C 1
ATOM 1697 O O . SER A 1 212 ? 26.16200 13.39600 32.44100 1.000 17.45956 221 SER A O 1
ATOM 1700 N N . PRO A 1 213 ? 25.67800 13.39600 30.23500 1.000 13.78086 222 PRO A N 1
ATOM 1701 C CA . PRO A 1 213 ? 24.58400 14.37100 30.40400 1.000 13.64454 222 PRO A CA 1
ATOM 1702 C C . PRO A 1 213 ? 23.52800 13.92800 31.38600 1.000 15.90918 222 PRO A C 1
ATOM 1703 O O . PRO A 1 213 ? 23.04800 14.74000 32.19000 1.000 15.34486 222 PRO A O 1
ATOM 1707 N N . LYS A 1 214 ? 23.17200 12.70800 31.35000 1.000 16.66822 223 LYS A N 1
ATOM 1708 C CA . LYS A 1 214 ? 22.16900 12.24900 32.30300 1.000 21.21598 223 LYS A CA 1
ATOM 1709 C C . LYS A 1 214 ? 22.65200 12.34300 33.73800 1.000 20.78795 223 LYS A C 1
ATOM 1710 O O . LYS A 1 214 ? 21.88200 12.75900 34.61100 1.000 22.10943 223 LYS A O 1
ATOM 1716 N N . ASP A 1 215 ? 23.88500 12.02600 34.06100 1.000 16.50302 224 ASP A N 1
ATOM 1717 C CA . ASP A 1 215 ? 24.38200 12.21300 35.41600 1.000 19.47029 224 ASP A CA 1
ATOM 1718 C C . ASP A 1 215 ? 24.52100 13.68900 35.76100 1.000 17.69860 224 ASP A C 1
ATOM 1719 O O . ASP A 1 215 ? 24.31900 14.07400 36.92000 1.000 20.41171 224 ASP A O 1
ATOM 1724 N N . TYR A 1 216 ? 24.89800 14.52200 34.78800 1.000 16.64305 225 TYR A N 1
ATOM 1725 C CA . TYR A 1 216 ? 24.97800 15.95500 35.05200 1.000 15.11185 225 TYR A CA 1
ATOM 1726 C C . TYR A 1 216 ? 23.60400 16.52500 35.38700 1.000 15.47317 225 TYR A C 1
ATOM 1727 O O . TYR A 1 216 ? 23.46200 17.29900 36.34100 1.000 17.21314 225 TYR A O 1
ATOM 1736 N N . CYS A 1 217 ? 22.57900 16.13500 34.62500 1.000 14.97518 226 CYS A N 1
ATOM 1737 C CA . CYS A 1 217 ? 21.21300 16.55100 34.94500 1.000 14.29060 226 CYS A CA 1
ATOM 1738 C C . CYS A 1 217 ? 20.77200 16.02700 36.30500 1.000 15.69569 226 CYS A C 1
ATOM 1739 O O . CYS A 1 217 ? 20.09800 16.73800 37.06400 1.000 16.71456 226 CYS A O 1
ATOM 1742 N N . ALA A 1 218 ? 21.15000 14.79200 36.64300 1.000 18.34182 227 ALA A N 1
ATOM 1743 C CA . ALA A 1 218 ? 20.81400 14.27400 37.96400 1.000 19.64679 227 ALA A CA 1
ATOM 1744 C C . ALA A 1 218 ? 21.41600 15.14000 39.05800 1.000 23.86803 227 ALA A C 1
ATOM 1745 O O . ALA A 1 218 ? 20.76700 15.40600 40.07500 1.000 22.78848 227 ALA A O 1
ATOM 1747 N N . ASP A 1 219 ? 22.64700 15.61700 38.85600 1.000 21.39412 228 ASP A N 1
ATOM 1748 C CA . ASP A 1 219 ? 23.27700 16.47100 39.85900 1.000 22.25082 228 ASP A CA 1
ATOM 1749 C C . ASP A 1 219 ? 22.57500 17.82000 39.96900 1.000 22.18813 228 ASP A C 1
ATOM 1750 O O . ASP A 1 219 ? 22.47400 18.37600 41.06900 1.000 25.20879 228 ASP A O 1
ATOM 1755 N N . LEU A 1 220 ? 22.10700 18.37600 38.84300 1.000 18.77138 229 LEU A N 1
ATOM 1756 C CA . LEU A 1 220 ? 21.31000 19.59900 38.89800 1.000 18.71759 229 LEU A CA 1
ATOM 1757 C C . LEU A 1 220 ? 20.03500 19.39700 39.71000 1.000 23.12652 229 LEU A C 1
ATOM 1758 O O . LEU A 1 220 ? 19.56000 20.33500 40.36500 1.000 26.02713 229 LEU A O 1
ATOM 1763 N N . ASN A 1 221 ? 19.47100 18.18200 39.69600 1.000 16.40921 230 ASN A N 1
ATOM 1764 C CA . ASN A 1 221 ? 18.26900 17.92200 40.49300 1.000 15.71569 230 ASN A CA 1
ATOM 1765 C C . ASN A 1 221 ? 18.58400 17.83000 41.97400 1.000 21.03459 230 ASN A C 1
ATOM 1766 O O . ASN A 1 221 ? 17.74900 18.19700 42.81100 1.000 22.16287 230 ASN A O 1
ATOM 1771 N N . LYS A 1 222 ? 19.76700 17.30900 42.31300 1.000 23.12860 231 LYS A N 1
ATOM 1772 C CA . LYS A 1 222 ? 20.11800 17.07500 43.70800 1.000 28.62876 231 LYS A CA 1
ATOM 1773 C C . LYS A 1 222 ? 20.15300 18.36900 44.50700 1.000 28.57408 231 LYS A C 1
ATOM 1774 O O . LYS A 1 222 ? 19.87100 18.35900 45.71100 1.000 30.62500 231 LYS A O 1
ATOM 1780 N N . GLU A 1 223 ? 20.45700 19.49000 43.85200 1.000 27.41713 232 GLU A N 1
ATOM 1781 C CA . GLU A 1 223 ? 20.65000 20.74600 44.56800 1.000 38.30510 232 GLU A CA 1
ATOM 1782 C C . GLU A 1 223 ? 19.39200 21.18900 45.30500 1.000 39.45973 232 GLU A C 1
ATOM 1783 O O . GLU A 1 223 ? 19.49000 21.77300 46.38900 1.000 39.26682 232 GLU A O 1
ATOM 1789 N N . GLU A 1 224 ? 18.21000 20.91700 44.75100 1.000 37.32102 233 GLU A N 1
ATOM 1790 C CA . GLU A 1 224 ? 16.95000 21.30300 45.37700 1.000 37.02447 233 GLU A CA 1
ATOM 1791 C C . GLU A 1 224 ? 16.14600 20.10900 45.87700 1.000 26.10075 233 GLU A C 1
ATOM 1792 O O . GLU A 1 224 ? 15.00100 20.28800 46.30600 1.000 27.08844 233 GLU A O 1
ATOM 1798 N N . ASP A 1 225 ? 16.72100 18.90000 45.84400 1.000 27.19560 234 ASP A N 1
ATOM 1799 C CA . ASP A 1 225 ? 15.99200 17.70000 46.25900 1.000 24.77043 234 ASP A CA 1
ATOM 1800 C C . ASP A 1 225 ? 15.41100 17.85000 47.66000 1.000 23.04289 234 ASP A C 1
ATOM 1801 O O . ASP A 1 225 ? 14.24800 17.51800 47.90500 1.000 21.15380 234 ASP A O 1
ATOM 1806 N N . ALA A 1 226 ? 16.22200 18.33500 48.60100 1.000 26.36351 235 ALA A N 1
ATOM 1807 C CA . ALA A 1 226 ? 15.77300 18.43800 49.98200 1.000 24.00474 235 ALA A CA 1
ATOM 1808 C C . ALA A 1 226 ? 14.62100 19.41300 50.14600 1.000 24.29299 235 ALA A C 1
ATOM 1809 O O . ALA A 1 226 ? 13.85500 19.29300 51.11100 1.000 29.65799 235 ALA A O 1
ATOM 1811 N N . ASN A 1 227 ? 14.48200 20.37700 49.23700 1.000 27.05086 236 ASN A N 1
ATOM 1812 C CA . ASN A 1 227 ? 13.39100 21.34200 49.28200 1.000 28.73660 236 ASN A CA 1
ATOM 1813 C C . ASN A 1 227 ? 12.26400 21.00600 48.31400 1.000 30.23171 236 ASN A C 1
ATOM 1814 O O . ASN A 1 227 ? 11.44500 21.88000 48.00700 1.000 32.86188 236 ASN A O 1
ATOM 1819 N N . SER A 1 228 ? 12.20700 19.76300 47.83300 1.000 26.27971 237 SER A N 1
ATOM 1820 C CA A SER A 1 228 ? 11.13000 19.31400 46.94400 0.540 24.00035 237 SER A CA 1
ATOM 1821 C CA B SER A 1 228 ? 11.13800 19.30700 46.94200 0.460 23.94418 237 SER A CA 1
ATOM 1822 C C . SER A 1 228 ? 11.10900 20.12100 45.65000 1.000 22.33766 237 SER A C 1
ATOM 1823 O O . SER A 1 228 ? 10.04800 20.48800 45.14200 1.000 24.90724 237 SER A O 1
ATOM 1828 N N . GLY A 1 229 ? 12.28700 20.40400 45.11100 1.000 22.14149 238 GLY A N 1
ATOM 1829 C CA . GLY A 1 229 ? 12.38700 21.12000 43.86200 1.000 22.12005 238 GLY A CA 1
ATOM 1830 C C . GLY A 1 229 ? 11.88600 20.28100 42.69900 1.000 22.38510 238 GLY A C 1
ATOM 1831 O O . GLY A 1 229 ? 11.54500 19.10300 42.82400 1.000 20.42298 238 GLY A O 1
ATOM 1832 N N . PHE A 1 230 ? 11.83400 20.91900 41.53900 1.000 18.33433 239 PHE A N 1
ATOM 1833 C CA . PHE A 1 230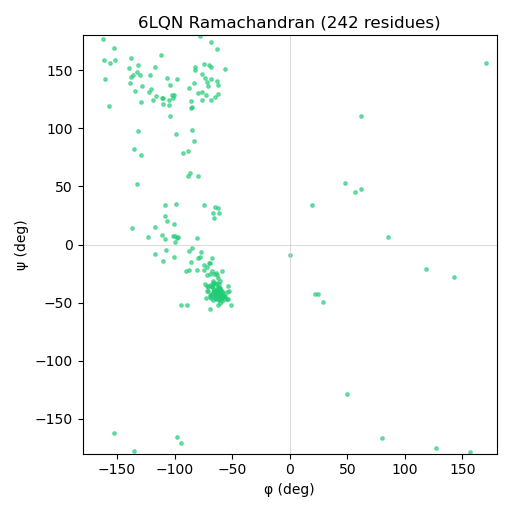 ? 11.47600 20.20600 40.32400 1.000 18.59648 239 PHE A CA 1
ATOM 1834 C C . PHE A 1 230 ? 12.56800 19.21800 39.92600 1.000 17.95276 239 PHE A C 1
ATOM 1835 O O . PHE A 1 230 ? 13.75400 19.38800 40.23600 1.000 19.99406 239 PHE A O 1
ATOM 1843 N N . THR A 1 231 ? 12.14500 18.17000 39.23600 1.000 15.78820 240 THR A N 1
ATOM 1844 C CA . THR A 1 231 ? 13.03000 17.15500 38.69300 1.000 15.62896 240 THR A CA 1
ATOM 1845 C C . THR A 1 231 ? 13.01100 17.28600 37.18200 1.000 14.34737 240 THR A C 1
ATOM 1846 O O . THR A 1 231 ? 11.93300 17.28000 36.57900 1.000 16.59539 240 THR A O 1
ATOM 1850 N N . PHE A 1 232 ? 14.18600 17.41900 36.57100 1.000 11.95186 241 PHE A N 1
ATOM 1851 C CA . PHE A 1 232 ? 14.31000 17.43400 35.12100 1.000 12.89585 241 PHE A CA 1
ATOM 1852 C C . PHE A 1 232 ? 15.24300 16.31700 34.66900 1.000 14.79517 241 PHE A C 1
ATOM 1853 O O . PHE A 1 232 ? 16.35300 16.18100 35.18600 1.000 13.94707 241 PHE A O 1
ATOM 1861 N N . ASN A 1 233 ? 14.81200 15.54700 33.67900 1.000 13.77128 242 ASN A N 1
ATOM 1862 C CA . ASN A 1 233 ? 15.62500 14.46700 33.14700 1.000 16.87459 242 ASN A CA 1
ATOM 1863 C C . ASN A 1 233 ? 15.62300 14.54200 31.63000 1.000 12.46932 242 ASN A C 1
ATOM 1864 O O . ASN A 1 233 ? 14.65300 14.99200 31.02300 1.000 14.07509 242 ASN A O 1
ATOM 1869 N N . LEU A 1 234 ? 16.74200 14.12400 31.03200 1.000 12.54320 243 LEU A N 1
ATOM 1870 C CA . LEU A 1 234 ? 16.97200 14.17000 29.59500 1.000 11.27965 243 LEU A CA 1
ATOM 1871 C C . LEU A 1 234 ? 17.23800 12.76400 29.07100 1.000 11.74585 243 LEU A C 1
ATOM 1872 O O . LEU A 1 234 ? 18.00700 12.00900 29.68700 1.000 14.24007 243 LEU A O 1
ATOM 1877 N N . PHE A 1 235 ? 16.58400 12.39600 27.96600 1.000 13.75905 244 PHE A N 1
ATOM 1878 C CA . PHE A 1 235 ? 16.81500 11.12000 27.28700 1.000 13.58983 244 PHE A CA 1
ATOM 1879 C C . PHE A 1 235 ? 17.06000 11.40200 25.80900 1.000 13.93553 244 PHE A C 1
ATOM 1880 O O . PHE A 1 235 ? 16.20800 11.99400 25.14100 1.000 16.04062 244 PHE A O 1
ATOM 1888 N N . TYR A 1 236 ? 18.20800 10.97100 25.29000 1.000 12.62846 245 TYR A N 1
ATOM 1889 C CA . TYR A 1 236 ? 18.48400 11.14600 23.86900 1.000 12.28052 245 TYR A CA 1
ATOM 1890 C C . TYR A 1 236 ? 19.43500 10.04400 23.43000 1.000 12.88923 245 TYR A C 1
ATOM 1891 O O . TYR A 1 236 ? 19.98800 9.31000 24.25300 1.000 14.27649 245 TYR A O 1
ATOM 1900 N N . GLN A 1 237 ? 19.61800 9.92400 22.11800 1.000 14.59233 246 GLN A N 1
ATOM 1901 C CA . GLN A 1 237 ? 20.52700 8.93400 21.55500 1.000 14.31022 246 GLN A CA 1
ATOM 1902 C C . GLN A 1 237 ? 21.80700 9.61900 21.08200 1.000 12.97498 246 GLN A C 1
ATOM 1903 O O . GLN A 1 237 ? 21.75600 10.55400 20.27900 1.000 14.72566 246 GLN A O 1
ATOM 1909 N N . ASP A 1 238 ? 22.94800 9.15500 21.58900 1.000 14.92156 247 ASP A N 1
ATOM 1910 C CA . ASP A 1 238 ? 24.22800 9.69900 21.15700 1.000 18.17214 247 ASP A CA 1
ATOM 1911 C C . ASP A 1 238 ? 24.42400 9.44800 19.66600 1.000 16.11970 247 ASP A C 1
ATOM 1912 O O . ASP A 1 238 ? 24.26200 8.32500 19.18900 1.000 20.57053 247 ASP A O 1
ATOM 1917 N N . SER A 1 239 ? 24.77000 10.50400 18.93300 1.000 16.17380 248 SER A N 1
ATOM 1918 C CA . SER A 1 239 ? 24.95600 10.43000 17.49100 1.000 15.74997 248 SER A CA 1
ATOM 1919 C C . SER A 1 239 ? 25.75600 11.64800 17.05200 1.000 14.70095 248 SER A C 1
ATOM 1920 O O . SER A 1 239 ? 26.02700 12.55500 17.84000 1.000 15.46053 248 SER A O 1
ATOM 1923 N N . LEU A 1 240 ? 26.07000 11.68600 15.75400 1.000 15.85940 249 LEU A N 1
ATOM 1924 C CA . LEU A 1 240 ? 26.77100 12.83300 15.18100 1.000 13.51206 249 LEU A CA 1
ATOM 1925 C C . LEU A 1 240 ? 26.06700 14.15200 15.48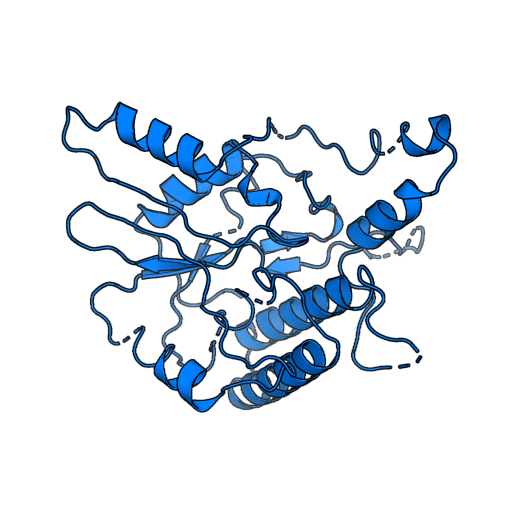700 1.000 14.21819 249 LEU A C 1
ATOM 1926 O O . LEU A 1 240 ? 26.71500 15.18400 15.67200 1.000 15.17877 249 LEU A O 1
ATOM 1931 N N . LEU A 1 241 ? 24.73900 14.14600 15.52600 1.000 11.98979 250 LEU A N 1
ATOM 1932 C CA . LEU A 1 241 ? 23.98600 15.38300 15.61500 1.000 12.06959 250 LEU A CA 1
ATOM 1933 C C . LEU A 1 241 ? 23.50400 15.71300 17.02300 1.000 11.27348 250 LEU A C 1
ATOM 1934 O O . LEU A 1 241 ? 22.85700 16.75100 17.20300 1.000 13.29354 250 LEU A O 1
ATOM 1939 N N . THR A 1 242 ? 23.83300 14.90000 18.03600 1.000 11.22911 251 THR A N 1
ATOM 1940 C CA . THR A 1 242 ? 23.40800 15.18700 19.40600 1.000 10.52779 251 THR A CA 1
ATOM 1941 C C . THR A 1 242 ? 24.57600 15.43400 20.35200 1.000 10.62994 251 THR A C 1
ATOM 1942 O O . THR A 1 242 ? 24.37600 15.43700 21.57100 1.000 12.94389 251 THR A O 1
ATOM 1946 N N . LYS A 1 243 ? 25.78200 15.67200 19.82400 1.000 11.43200 252 LYS A N 1
ATOM 1947 C CA . LYS A 1 243 ? 26.94400 15.86800 20.69200 1.000 10.64171 252 LYS A CA 1
ATOM 1948 C C . LYS A 1 243 ? 26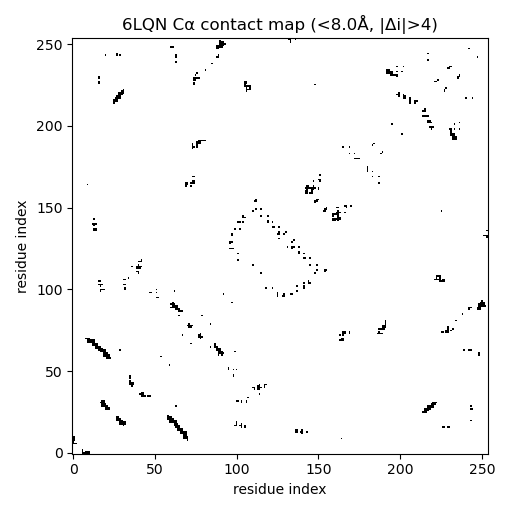.81400 17.09400 21.59200 1.000 12.50749 252 LYS A C 1
ATOM 1949 O O . LYS A 1 243 ? 27.45600 17.15200 22.65000 1.000 12.06017 252 LYS A O 1
ATOM 1955 N N . HIS A 1 244 ? 26.03600 18.09700 21.18500 1.000 11.42540 253 HIS A N 1
ATOM 1956 C CA . HIS A 1 244 ? 25.96200 19.32000 21.98200 1.000 10.01784 253 HIS A CA 1
ATOM 1957 C C . HIS A 1 244 ? 25.25000 19.11700 23.30700 1.000 10.50133 253 HIS A C 1
ATOM 1958 O O . HIS A 1 244 ? 25.38000 19.96600 24.19900 1.000 10.62560 253 HIS A O 1
ATOM 1965 N N . PHE A 1 245 ? 24.51300 18.01700 23.46600 1.000 9.61050 254 PHE A N 1
ATOM 1966 C CA . PHE A 1 245 ? 23.94000 17.75800 24.78100 1.000 11.60338 254 PHE A CA 1
ATOM 1967 C C . PHE A 1 245 ? 25.00300 17.44500 25.82400 1.000 12.22630 254 PHE A C 1
ATOM 1968 O O . PHE A 1 245 ? 24.67300 17.42000 27.01100 1.000 14.39981 254 PHE A O 1
ATOM 1976 N N . GLN A 1 246 ? 26.26100 17.21000 25.42800 1.000 10.95497 255 GLN A N 1
ATOM 1977 C CA . GLN A 1 246 ? 27.30400 17.07700 26.43500 1.000 11.24583 255 GLN A CA 1
ATOM 1978 C C . GLN A 1 246 ? 27.77400 18.41400 26.99300 1.000 10.58075 255 GLN A C 1
ATOM 1979 O O . GLN A 1 246 ? 28.48500 18.43200 28.00000 1.000 12.98929 255 GLN A O 1
ATOM 1985 N N . CYS A 1 247 ? 27.38700 19.52800 26.40500 1.000 9.50757 256 CYS A N 1
ATOM 1986 C CA . CYS A 1 247 ? 27.83500 20.82200 26.91100 1.000 9.87855 256 CYS A CA 1
ATOM 1987 C C . CYS A 1 247 ? 27.07100 21.19600 28.18200 1.000 9.87718 256 CYS A C 1
ATOM 1988 O O . CYS A 1 247 ? 25.83600 21.25700 28.17600 1.000 10.58141 256 CYS A O 1
ATOM 1991 N N . GLN A 1 248 ? 27.81000 21.46400 29.27100 1.000 9.83002 257 GLN A N 1
ATOM 1992 C CA . GLN A 1 248 ? 27.16700 21.70800 30.55700 1.000 10.04115 257 GLN A CA 1
ATOM 1993 C C . GLN A 1 248 ? 26.25700 22.93400 30.50000 1.000 11.10979 257 GLN A C 1
ATOM 1994 O O . GLN A 1 248 ? 25.13900 22.91000 31.02300 1.000 12.88520 257 GLN A O 1
ATOM 2000 N N . THR A 1 249 ? 26.69300 23.99900 29.82600 1.000 10.97312 258 THR A N 1
ATOM 2001 C CA . THR A 1 249 ? 25.85300 25.19400 29.73800 1.000 11.45974 258 THR A CA 1
ATOM 2002 C C . THR A 1 249 ? 24.59800 24.93600 28.90700 1.000 13.25509 258 THR A C 1
ATOM 2003 O O . THR A 1 249 ? 23.51900 25.45800 29.22400 1.000 13.47754 258 THR A O 1
ATOM 2007 N N . VAL A 1 250 ? 24.71500 24.12300 27.85400 1.000 9.84941 259 VAL A N 1
ATOM 2008 C CA . VAL A 1 250 ? 23.54100 23.68300 27.10700 1.000 9.15657 259 VAL A CA 1
ATOM 2009 C C . VAL A 1 250 ? 22.55000 22.99300 28.03400 1.000 10.57052 259 VAL A C 1
ATOM 2010 O O . VAL A 1 250 ? 21.34300 23.27200 27.99700 1.000 11.07570 259 VAL A O 1
ATOM 2014 N N . LEU A 1 251 ? 23.04100 22.08200 28.87700 1.000 11.38397 260 LEU A N 1
ATOM 2015 C CA . LEU A 1 251 ? 22.14000 21.34300 29.76200 1.000 10.41921 260 LEU A CA 1
ATOM 2016 C C . LEU A 1 251 ? 21.47700 22.26600 30.78100 1.000 11.01082 260 LEU A C 1
ATOM 2017 O O . LEU A 1 251 ? 20.27900 22.12100 31.06900 1.000 11.61577 260 LEU A O 1
ATOM 2022 N N . GLN A 1 252 ? 22.23300 23.22500 31.33300 1.000 10.29080 261 GLN A N 1
ATOM 2023 C CA . GLN A 1 252 ? 21.63000 24.18700 32.26700 1.000 10.51503 261 GLN A CA 1
ATOM 2024 C C . GLN A 1 252 ? 20.54200 25.00000 31.59300 1.000 11.00247 261 GLN A C 1
ATOM 2025 O O . GLN A 1 252 ? 19.48000 25.23600 32.18600 1.000 14.05855 261 GLN A O 1
ATOM 2031 N N . THR A 1 253 ? 20.78100 25.41300 30.33900 1.000 9.77191 262 THR A N 1
ATOM 2032 C CA . THR A 1 253 ? 19.79500 26.17600 29.58200 1.000 10.49528 262 THR A CA 1
ATOM 2033 C C . THR A 1 253 ? 18.58100 25.32300 29.24400 1.000 11.04425 262 THR A C 1
ATOM 2034 O O . THR A 1 253 ? 17.43800 25.76500 29.40800 1.000 12.66997 262 THR A O 1
ATOM 2038 N N . LEU A 1 254 ? 18.81400 24.09100 28.77300 1.000 10.75211 263 LEU A N 1
ATOM 2039 C CA . LEU A 1 254 ? 17.70700 23.16200 28.51800 1.000 10.46409 263 LEU A CA 1
ATOM 2040 C C . LEU A 1 254 ? 16.82300 22.97400 29.75100 1.000 11.44691 263 LEU A C 1
ATOM 2041 O O . LEU A 1 254 ? 15.59200 23.00000 29.65900 1.000 14.12782 263 LEU A O 1
ATOM 2046 N N . ARG A 1 255 ? 17.44000 22.75700 30.91000 1.000 9.16461 264 ARG A N 1
ATOM 2047 C CA . ARG A 1 255 ? 16.66500 22.54200 32.12700 1.000 10.59601 264 ARG A CA 1
ATOM 2048 C C . ARG A 1 255 ? 15.79400 23.74800 32.43400 1.000 12.01139 264 ARG A C 1
ATOM 2049 O O . ARG A 1 255 ? 14.59600 23.60900 32.72600 1.000 13.67577 264 ARG A O 1
ATOM 2057 N N . ARG A 1 256 ? 16.38300 24.94300 32.37000 1.000 11.99803 265 ARG A N 1
ATOM 2058 C CA . ARG A 1 256 ? 15.65100 26.17800 32.64600 1.000 15.92516 265 ARG A CA 1
ATOM 2059 C C . ARG A 1 256 ? 14.49600 26.38100 31.66900 1.000 14.63220 265 ARG A C 1
ATOM 2060 O O . ARG A 1 256 ? 13.37900 26.74600 32.07100 1.000 16.63362 265 ARG A O 1
ATOM 2068 N N . LYS A 1 257 ? 14.74400 26.16200 30.37400 1.000 13.74922 266 LYS A N 1
ATOM 2069 C CA . LYS A 1 257 ? 13.70200 26.40500 29.37700 1.000 12.35555 266 LYS A CA 1
ATOM 2070 C C . LYS A 1 257 ? 12.59300 25.36900 29.45800 1.000 15.86699 266 LYS A C 1
ATOM 2071 O O . LYS A 1 257 ? 11.40700 25.70300 29.30300 1.000 19.44655 266 LYS A O 1
ATOM 2077 N N . CYS A 1 258 ? 12.95100 24.10100 29.67100 1.000 13.48756 267 CYS A N 1
ATOM 2078 C CA . CYS A 1 258 ? 11.91200 23.08100 29.76200 1.000 14.61693 267 CYS A CA 1
ATOM 2079 C C . CYS A 1 258 ? 11.03300 23.27200 30.99300 1.000 17.33340 267 CYS A C 1
ATOM 2080 O O . CYS A 1 258 ? 9.83900 22.93300 30.95600 1.000 17.66356 267 CYS A O 1
ATOM 2083 N N . LEU A 1 259 ? 11.58700 23.80100 32.08000 1.000 14.40143 268 LEU A N 1
ATOM 2084 C CA . LEU A 1 259 ? 10.80900 24.05400 33.29000 1.000 15.21089 268 LEU A CA 1
ATOM 2085 C C . LEU A 1 259 ? 10.10100 25.40100 33.27100 1.000 21.98386 268 LEU A C 1
ATOM 2086 O O . LEU A 1 259 ? 9.18700 25.61100 34.07300 1.000 22.48992 268 LEU A O 1
ATOM 2091 N N . GLY A 1 260 ? 10.48300 26.30600 32.37100 1.000 20.52777 269 GLY A N 1
ATOM 2092 C CA . GLY A 1 260 ? 9.88900 27.62700 32.31500 1.000 26.36641 269 GLY A CA 1
ATOM 2093 C C . GLY A 1 260 ? 8.52500 27.64500 31.64300 1.000 33.20084 269 GLY A C 1
ATOM 2094 O O . GLY A 1 260 ? 7.99700 26.63600 31.17200 1.000 34.16774 269 GLY A O 1
ATOM 2095 N N . SER A 1 261 ? 7.94700 28.84200 31.58900 1.000 32.75295 270 SER A N 1
ATOM 2096 C CA . SER A 1 261 ? 6.56200 28.99100 31.16300 1.000 40.19617 270 SER A CA 1
ATOM 2097 C C . SER A 1 261 ? 6.39900 29.44900 29.71700 1.000 46.56042 270 SER A C 1
ATOM 2098 O O . SER A 1 261 ? 5.27900 29.39700 29.19700 1.000 51.20770 270 SER A O 1
ATOM 2101 N N . ASP A 1 262 ? 7.46800 29.87100 29.04600 1.000 37.63014 271 ASP A N 1
ATOM 2102 C CA . ASP A 1 262 ? 7.32600 30.57700 27.77300 1.000 34.52124 271 ASP A CA 1
ATOM 2103 C C . ASP A 1 262 ? 7.20900 29.58000 26.62500 1.000 27.94042 271 ASP A C 1
ATOM 2104 O O . ASP A 1 262 ? 8.20900 29.04800 26.14700 1.000 33.74643 271 ASP A O 1
ATOM 2109 N N . THR A 1 263 ? 5.98100 29.31700 26.18600 1.000 25.98591 272 THR A N 1
ATOM 2110 C CA . THR A 1 263 ? 5.71600 28.51100 24.99900 1.000 23.75915 272 THR A CA 1
ATOM 2111 C C . THR A 1 263 ? 5.31700 29.42200 23.84300 1.000 25.31129 272 THR A C 1
ATOM 2112 O O . THR A 1 263 ? 4.54700 30.36500 24.02500 1.000 25.51451 272 THR A O 1
ATOM 2116 N N . VAL A 1 264 ? 5.84100 29.14600 22.65300 1.000 24.54454 273 VAL A N 1
ATOM 2117 C CA . VAL A 1 264 ? 5.42800 29.89600 21.47400 1.000 25.54216 273 VAL A CA 1
ATOM 2118 C C . VAL A 1 264 ? 4.77000 28.94700 20.48600 1.000 22.48539 273 VAL A C 1
ATOM 2119 O O . VAL A 1 264 ? 5.05600 27.74700 20.46100 1.000 21.17423 273 VAL A O 1
ATOM 2123 N N . SER A 1 265 ? 3.87200 29.49600 19.67100 1.000 23.71213 274 SER A N 1
ATOM 2124 C CA . SER A 1 265 ? 3.15200 28.71200 18.68000 1.000 24.07344 274 SER A CA 1
ATOM 2125 C C . SER A 1 265 ? 3.61300 28.99300 17.25700 1.000 23.95945 274 SER A C 1
ATOM 2126 O O . SER A 1 265 ? 3.12400 28.34500 16.32500 1.000 25.06931 274 SER A O 1
ATOM 2129 N N . LYS A 1 266 ? 4.51900 29.94900 17.06400 1.000 23.27527 275 LYS A N 1
ATOM 2130 C CA . LYS A 1 266 ? 5.07400 30.27200 15.75600 1.000 31.02962 275 LYS A CA 1
ATOM 2131 C C . LYS A 1 266 ? 6.56500 30.51500 15.90700 1.000 29.43038 275 LYS A C 1
ATOM 2132 O O . LYS A 1 266 ? 6.99800 31.13800 16.87800 1.000 34.46917 275 LYS A O 1
ATOM 2138 N N . ILE A 1 267 ? 7.34900 30.01800 14.95800 1.000 22.66658 276 ILE A N 1
ATOM 2139 C CA . ILE A 1 267 ? 8.78900 30.26600 14.98300 1.000 30.04920 276 ILE A CA 1
ATOM 2140 C C . ILE A 1 267 ? 9.14600 31.54200 14.23800 1.000 34.07852 276 ILE A C 1
ATOM 2141 O O . ILE A 1 267 ? 9.84900 32.40700 14.76600 1.000 32.92741 276 ILE A O 1
ATOM 2146 N N . ILE A 1 268 ? 8.68300 31.66500 12.99700 1.000 35.03978 277 ILE A N 1
ATOM 2147 C CA . ILE A 1 268 ? 9.07500 32.77500 12.13800 1.000 37.58941 277 ILE A CA 1
ATOM 2148 C C . ILE A 1 268 ? 8.06500 33.90900 12.23700 1.000 37.19231 277 ILE A C 1
ATOM 2149 O O . ILE A 1 268 ? 6.88500 33.72000 11.95100 1.000 43.48455 277 ILE A O 1
#

Nearest PDB structures (foldseek):
  6lqo-assembly1_A  TM=9.821E-01  e=6.724E-37  human gammaherpesvirus 4
  6lqo-assembly6_F  TM=9.802E-01  e=3.186E-37  human gammaherpesvirus 4
  6lqo-assembly2_B  TM=9.770E-01  e=2.692E-36  human gammaherpesvirus 4
  6lqo-assembly5_E  TM=9.725E-01  e=2.157E-35  human gammaherpesvirus 4
  6lqo-assembly3_C  TM=9.507E-01  e=1.808E-33  human gammaherpesvirus 4

Secondary structure (DSSP, 8-state):
------------EEEEEEEEEEEETTEEEEEPPP--B-TT--B-HHHHHHHHHH---SSEEEEEEEEEEGGGB-SSSB-S-HHHHHH--EE--S-S----TTT--TT-SS--HHHHHHHHHHHHHHHHHH-SHHHHHHHHHHHHHHHHHHHHTT----------HHHHHHHHHTTS-HHHHH--TTTS------B-S-HHHHHHHHHHHHHTTT--EEEEE---STT-GGGGBHHHHHHHHHHHHSS-EES---

Foldseek 3Di:
DPDPPVPPAWFDKAKADKWWWWDDDQEIETAQQDDQADPQLAGNVVVLLVVLVCCVDPTTFAIDIFIGTLQQCLLQHGQDALVRRLVRAGADAPDSLLSSNLNSLLQDADDAPSNLVNSLVSLVVSCVVVVDDSSVNNSVNSLLSSLLCCVLVVRPCPSHDNHRSNSVVVSVLVPPPDVVSVVCVVRRDDPSDDFAPDLQVLLVVVCVVCVVVVHGRYGYYGHDDSRNSHSRPSSVSVSVVDRSSDDGYDNDDD

Radius of gyration: 18.43 Å; Cα contacts (8 Å, |Δi|>4): 431; chains: 1; bounding box: 54×43×56 Å

InterPro domains:
  IPR002600 Herpesvirus UL7-like [MF_04038] (6-263)
  IPR002600 Herpesvirus UL7-like [PF01677] (28-210)

Organism: Epstein-Barr virus (strain B95-8) (NCBI:txid10377)

Sequence (254 aa):
GPHGGSQKVSLRVTPRLVLEVNRHNAIICVVATNVPEFYNARGDLNIRDLRAHVVKARISSSQFCGYVLVVSLLDSEDQVVDHLNIFPHVFSSERILYKPNNVNLECALLSIENAKSPSIGLCREVLGRLTLLHSKCNNLDSLFLYNGARTLLSTLVKKYHDLEEGPWNEGLSLFKLHKELKRAPSEARDLQSLFLTSGKGCCLARSPKDYCADLNKEEDANSSGFTFNLFYQDSLLTKHFQCQTVLQTLRRKCLGSDTVSKII

Solvent-accessible surface area: 13141 Å² total